Protein AF-A0A9E6JTG9-F1 (afdb_monomer)

Foldseek 3Di:
DDPFLVVLQVVQVVCFVFQAQKFWAFWKDDDVQKIWTWIQTNVRWIKIWIARQPDLPDGIDIDTDDPDDPDDIDTPPPVRRRWGFNGWGAQQADGWIWTATPVQKIWIADSDRNGTWTFIDHPQATCAIPPPGVPRHRDGNDDPVPDDGLVVQVVVQVVPVVSVLVDDPVSRPRDDPVNVVVVNVVD

pLDDT: mean 88.49, std 10.87, range [48.12, 98.62]

Structure (mmCIF, N/CA/C/O backbone):
data_AF-A0A9E6JTG9-F1
#
_entry.id   AF-A0A9E6JTG9-F1
#
loop_
_atom_site.group_PDB
_atom_site.id
_atom_site.type_symbol
_atom_site.label_atom_id
_atom_site.label_alt_id
_atom_site.label_comp_id
_atom_site.label_asym_id
_atom_site.label_entity_id
_atom_site.label_seq_id
_atom_site.pdbx_PDB_ins_code
_atom_site.Cartn_x
_atom_site.Cartn_y
_atom_site.Cartn_z
_atom_site.occupancy
_atom_site.B_iso_or_equiv
_atom_site.auth_seq_id
_atom_site.auth_comp_id
_atom_site.auth_asym_id
_atom_site.auth_atom_id
_atom_site.pdbx_PDB_model_num
ATOM 1 N N . MET A 1 1 ? 14.057 11.125 -5.015 1.00 48.12 1 MET A N 1
ATOM 2 C CA . MET A 1 1 ? 13.478 10.234 -3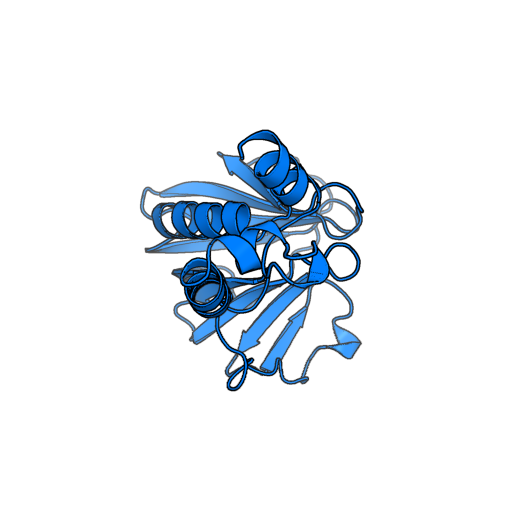.989 1.00 48.12 1 MET A CA 1
ATOM 3 C C . MET A 1 1 ? 12.684 9.155 -4.688 1.00 48.12 1 MET A C 1
ATOM 5 O O . MET A 1 1 ? 11.898 9.490 -5.571 1.00 48.12 1 MET A O 1
ATOM 9 N N . HIS A 1 2 ? 13.007 7.901 -4.387 1.00 56.00 2 HIS A N 1
ATOM 10 C CA . HIS A 1 2 ? 12.766 6.753 -5.255 1.00 56.00 2 HIS A CA 1
ATOM 11 C C . HIS A 1 2 ? 11.272 6.474 -5.441 1.00 56.00 2 HIS A C 1
ATOM 13 O O . HIS A 1 2 ? 10.549 6.201 -4.489 1.00 56.00 2 HIS A O 1
ATOM 19 N N . ARG A 1 3 ? 10.817 6.603 -6.691 1.00 66.75 3 ARG A N 1
ATOM 20 C CA . ARG A 1 3 ? 9.453 6.262 -7.138 1.00 66.75 3 ARG A CA 1
ATOM 21 C C . ARG A 1 3 ? 9.454 5.041 -8.037 1.00 66.75 3 ARG A C 1
ATOM 23 O O . ARG A 1 3 ? 8.414 4.719 -8.617 1.00 66.75 3 ARG A O 1
ATOM 30 N N . ASN A 1 4 ? 10.633 4.463 -8.245 1.00 85.06 4 ASN A N 1
ATOM 31 C CA . ASN A 1 4 ? 10.757 3.247 -9.004 1.00 85.06 4 ASN A CA 1
ATOM 32 C C . ASN A 1 4 ? 10.016 2.135 -8.265 1.00 85.06 4 ASN A C 1
ATOM 34 O O . ASN A 1 4 ? 9.872 2.129 -7.039 1.00 85.06 4 ASN A O 1
ATOM 38 N N . TYR A 1 5 ? 9.524 1.217 -9.073 1.00 90.75 5 TYR A N 1
ATOM 39 C CA . TYR A 1 5 ? 8.769 0.069 -8.629 1.00 90.75 5 TYR A CA 1
ATOM 40 C C . TYR A 1 5 ? 9.539 -0.772 -7.601 1.00 90.75 5 TYR A C 1
ATOM 42 O O . TYR A 1 5 ? 8.951 -1.201 -6.619 1.00 90.75 5 TYR A O 1
ATOM 50 N N . PHE A 1 6 ? 10.851 -0.951 -7.774 1.00 91.31 6 PHE A N 1
ATOM 51 C CA . PHE A 1 6 ? 11.663 -1.845 -6.942 1.00 91.31 6 PHE A CA 1
ATOM 52 C C . PHE A 1 6 ? 11.862 -1.335 -5.517 1.00 91.31 6 PHE A C 1
ATOM 54 O O . PHE A 1 6 ? 11.824 -2.116 -4.574 1.00 91.31 6 PHE A O 1
ATOM 61 N N . THR A 1 7 ? 12.011 -0.025 -5.325 1.00 90.94 7 THR A N 1
ATOM 62 C CA . THR A 1 7 ? 12.056 0.539 -3.973 1.00 90.94 7 THR A CA 1
ATOM 63 C C . THR A 1 7 ? 10.723 0.339 -3.259 1.00 90.94 7 THR A C 1
ATOM 65 O O . THR A 1 7 ? 10.712 -0.013 -2.086 1.00 90.94 7 THR A O 1
ATOM 68 N N . LEU A 1 8 ? 9.598 0.514 -3.960 1.00 91.69 8 LEU A N 1
ATOM 69 C CA . LEU A 1 8 ? 8.274 0.252 -3.389 1.00 91.69 8 LEU A CA 1
ATOM 70 C C . LEU A 1 8 ? 8.025 -1.240 -3.155 1.00 91.69 8 LEU A C 1
ATOM 72 O O . LEU A 1 8 ? 7.372 -1.591 -2.182 1.00 91.69 8 LEU A O 1
ATOM 76 N N . TYR A 1 9 ? 8.575 -2.103 -4.007 1.00 93.88 9 TYR A N 1
ATOM 77 C CA . TYR A 1 9 ? 8.537 -3.550 -3.842 1.00 93.88 9 TYR A CA 1
ATOM 78 C C . TYR A 1 9 ? 9.220 -3.973 -2.536 1.00 93.88 9 TYR A C 1
ATOM 80 O O . TYR A 1 9 ? 8.607 -4.657 -1.724 1.00 93.88 9 TYR A O 1
ATOM 88 N N . HIS A 1 10 ? 10.442 -3.492 -2.282 1.00 93.31 10 HIS A N 1
ATOM 89 C CA . HIS A 1 10 ? 11.128 -3.750 -1.014 1.00 93.31 10 HIS A CA 1
ATOM 90 C C . HIS A 1 10 ? 10.419 -3.096 0.176 1.00 93.31 10 HIS A C 1
ATOM 92 O O . HIS A 1 10 ? 10.268 -3.736 1.209 1.00 93.31 10 HIS A O 1
ATOM 98 N N . ALA A 1 11 ? 9.894 -1.877 0.015 1.00 93.62 11 ALA A N 1
ATOM 99 C CA . ALA A 1 11 ? 9.101 -1.241 1.064 1.00 93.62 11 ALA A CA 1
ATOM 100 C C . ALA A 1 11 ? 7.845 -2.058 1.414 1.00 93.62 11 ALA A C 1
ATOM 102 O O . ALA A 1 11 ? 7.499 -2.161 2.583 1.00 93.62 11 ALA A O 1
ATOM 103 N N . ALA A 1 12 ? 7.166 -2.661 0.434 1.00 95.81 12 ALA A N 1
ATOM 104 C CA . ALA A 1 12 ? 6.020 -3.530 0.690 1.00 95.81 12 ALA A CA 1
ATOM 105 C C . ALA A 1 12 ? 6.420 -4.798 1.459 1.00 95.81 12 ALA A C 1
ATOM 107 O O . ALA A 1 12 ? 5.680 -5.205 2.346 1.00 95.81 12 ALA A O 1
ATOM 108 N N . MET A 1 13 ? 7.591 -5.379 1.168 1.00 96.56 13 MET A N 1
ATOM 109 C CA . MET A 1 13 ? 8.125 -6.515 1.930 1.00 96.56 13 MET A CA 1
ATOM 110 C C . MET A 1 13 ? 8.440 -6.132 3.381 1.00 96.56 13 MET A C 1
ATOM 112 O O . MET A 1 13 ? 7.998 -6.814 4.297 1.00 96.56 13 MET A O 1
ATOM 116 N N . GLU A 1 14 ? 9.131 -5.010 3.602 1.00 96.44 14 GLU A N 1
ATOM 117 C CA . GLU A 1 14 ? 9.415 -4.502 4.955 1.00 96.44 14 GLU A CA 1
ATOM 118 C C . GLU A 1 14 ? 8.122 -4.187 5.728 1.00 96.44 14 GLU A C 1
ATOM 120 O O . GLU A 1 14 ? 8.029 -4.404 6.937 1.00 96.44 14 GLU A O 1
ATOM 125 N N . LEU A 1 15 ? 7.102 -3.672 5.033 1.00 97.25 15 LEU A N 1
ATOM 126 C CA . LEU A 1 15 ? 5.781 -3.450 5.613 1.00 97.25 15 LEU A CA 1
ATOM 127 C C . LEU A 1 15 ? 5.075 -4.763 5.955 1.00 97.25 15 LEU A C 1
ATOM 129 O O . LEU A 1 15 ? 4.437 -4.819 7.000 1.00 97.25 15 LEU A O 1
ATOM 133 N N . ASP A 1 16 ? 5.178 -5.796 5.120 1.00 98.31 16 ASP A N 1
ATOM 134 C CA . ASP A 1 16 ? 4.604 -7.110 5.414 1.00 98.31 16 ASP A CA 1
ATOM 135 C C . ASP A 1 16 ? 5.212 -7.701 6.684 1.00 98.31 16 ASP A C 1
ATOM 137 O O . ASP A 1 16 ? 4.480 -8.047 7.608 1.00 98.31 16 ASP A O 1
ATOM 141 N N . GLU A 1 17 ? 6.544 -7.716 6.772 1.00 97.25 17 GLU A N 1
ATOM 142 C CA . GLU A 1 17 ? 7.276 -8.207 7.945 1.00 97.25 17 GLU A CA 1
ATOM 143 C C . GLU A 1 17 ? 6.869 -7.475 9.230 1.00 97.25 17 GLU A C 1
ATOM 145 O O 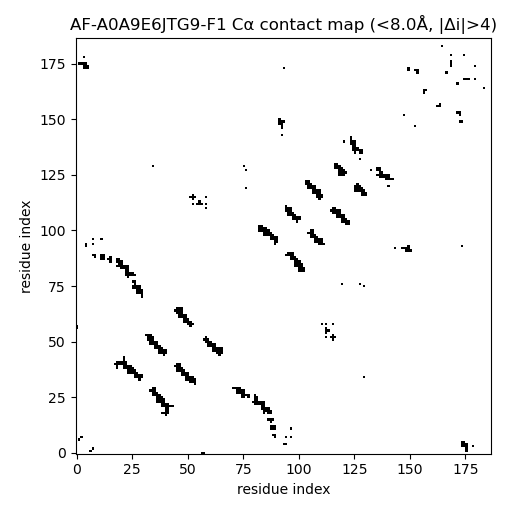. GLU A 1 17 ? 6.779 -8.087 10.293 1.00 97.25 17 GLU A O 1
ATOM 150 N N . LYS A 1 18 ? 6.600 -6.166 9.143 1.00 96.81 18 LYS A N 1
ATOM 151 C CA . LYS A 1 18 ? 6.289 -5.332 10.312 1.00 96.81 18 LYS A CA 1
ATOM 152 C C . LYS A 1 18 ? 4.808 -5.309 10.696 1.00 96.81 18 LYS A C 1
ATOM 154 O O . LYS A 1 18 ? 4.494 -5.065 11.861 1.00 96.81 18 LYS A O 1
ATOM 159 N N . LEU A 1 19 ? 3.901 -5.463 9.731 1.00 97.81 19 LEU A N 1
ATOM 160 C CA . LEU A 1 19 ? 2.463 -5.253 9.932 1.00 97.81 19 LEU A CA 1
ATOM 161 C C . LEU A 1 19 ? 1.653 -6.542 10.017 1.00 97.81 19 LEU A C 1
ATOM 163 O O . LEU A 1 19 ? 0.563 -6.502 10.586 1.00 97.81 19 LEU A O 1
ATOM 167 N N . ARG A 1 20 ? 2.150 -7.651 9.462 1.00 97.75 20 ARG A N 1
ATOM 168 C CA . ARG A 1 20 ? 1.481 -8.954 9.525 1.00 97.75 20 ARG A CA 1
ATOM 169 C C . ARG A 1 20 ? 1.180 -9.339 10.976 1.00 97.75 20 ARG A C 1
ATOM 171 O O . ARG A 1 20 ? 1.987 -9.102 11.874 1.00 97.75 20 ARG A O 1
ATOM 178 N N . ASP A 1 21 ? -0.014 -9.889 11.187 1.00 98.00 21 ASP A N 1
ATOM 179 C CA . ASP A 1 21 ? -0.564 -10.275 12.495 1.00 98.00 21 ASP A CA 1
ATOM 180 C C . ASP A 1 21 ? -0.763 -9.097 13.477 1.00 98.00 21 ASP A C 1
ATOM 182 O O . ASP A 1 21 ? -1.089 -9.291 14.649 1.00 98.00 21 ASP A O 1
ATOM 186 N N . GLY A 1 22 ? -0.576 -7.858 13.011 1.00 98.00 22 GLY A N 1
ATOM 187 C CA . GLY A 1 22 ? -1.013 -6.641 13.686 1.00 98.00 22 GLY A CA 1
ATOM 188 C C . GLY A 1 22 ? -2.441 -6.255 13.297 1.00 98.00 22 GLY A C 1
ATOM 189 O O . GLY A 1 22 ? -3.166 -7.017 12.661 1.00 98.00 22 GLY A O 1
ATOM 190 N N . TYR A 1 23 ? -2.852 -5.036 13.637 1.00 98.25 23 TYR A N 1
ATOM 191 C CA . TYR A 1 23 ? -4.162 -4.503 13.257 1.00 98.25 23 TYR A CA 1
ATOM 192 C C . TYR A 1 23 ? -4.138 -2.996 13.016 1.00 98.25 23 TYR A C 1
ATOM 194 O O . TYR A 1 23 ? -3.238 -2.268 13.454 1.00 98.25 23 TYR A O 1
ATOM 202 N N . ILE A 1 24 ? -5.159 -2.509 12.317 1.00 97.94 24 ILE A N 1
ATOM 203 C CA . ILE A 1 24 ? -5.362 -1.081 12.079 1.00 97.94 24 ILE A CA 1
ATOM 204 C C . ILE A 1 24 ? -5.877 -0.414 13.354 1.00 97.94 24 ILE A C 1
ATOM 206 O O . ILE A 1 24 ? -6.979 -0.684 13.813 1.00 97.94 24 ILE A O 1
ATOM 210 N N . PHE A 1 25 ? -5.120 0.533 13.900 1.00 95.69 25 PHE A N 1
ATOM 211 C CA . PHE A 1 25 ? -5.563 1.334 15.040 1.00 95.69 25 PHE A CA 1
ATOM 212 C C . PHE A 1 25 ? -6.513 2.458 14.610 1.00 95.69 25 PHE A C 1
ATOM 214 O O . PHE A 1 25 ? -7.600 2.609 15.158 1.00 95.69 25 PHE A O 1
ATOM 221 N N . GLU A 1 26 ? -6.098 3.277 13.639 1.00 94.88 26 GLU A N 1
ATOM 222 C CA . GLU A 1 26 ? -6.941 4.337 13.075 1.00 94.88 26 GLU A CA 1
ATOM 223 C C . GLU A 1 26 ? -6.395 4.852 11.740 1.00 94.88 26 GLU A C 1
ATOM 225 O O . GLU A 1 26 ? -5.185 4.846 11.499 1.00 94.88 26 GLU A O 1
ATOM 230 N N . LEU A 1 27 ? -7.284 5.392 10.903 1.00 95.50 27 LEU A N 1
ATOM 231 C CA . LEU A 1 27 ? -6.916 6.165 9.719 1.00 95.50 27 LEU A CA 1
ATOM 232 C C . LEU A 1 27 ? -7.385 7.599 9.880 1.00 95.50 27 LEU A C 1
ATOM 234 O O . LEU A 1 27 ? -8.552 7.877 10.168 1.00 95.50 27 LEU A O 1
ATOM 238 N N . CYS A 1 28 ? -6.464 8.537 9.701 1.00 93.38 28 CYS A N 1
ATOM 239 C CA . CYS A 1 28 ? -6.725 9.909 10.073 1.00 93.38 28 CYS A CA 1
ATOM 240 C C . CYS A 1 28 ? -6.004 10.902 9.156 1.00 93.38 28 CYS A C 1
ATOM 242 O O . CYS A 1 28 ? -4.900 10.652 8.678 1.00 93.38 28 CYS A O 1
ATOM 244 N N . SER A 1 29 ? -6.646 12.035 8.872 1.00 91.00 29 SER A N 1
ATOM 245 C CA . SER A 1 29 ? -6.056 13.104 8.057 1.00 91.00 29 SER A CA 1
ATOM 246 C C . SER A 1 29 ? -5.904 14.380 8.877 1.00 91.00 29 SER A C 1
ATOM 248 O O . SER A 1 29 ? -6.880 14.898 9.429 1.00 91.00 29 SER A O 1
ATOM 250 N N . ARG A 1 30 ? -4.660 14.863 8.979 1.00 83.06 30 ARG A N 1
ATOM 251 C CA . ARG A 1 30 ? -4.288 16.078 9.729 1.00 83.06 30 ARG A CA 1
ATOM 252 C C . ARG A 1 30 ? -4.069 17.274 8.823 1.00 83.06 30 ARG A C 1
ATOM 254 O O . ARG A 1 30 ? -4.456 18.389 9.160 1.00 83.06 30 ARG A O 1
ATOM 261 N N . ASN A 1 31 ? -3.438 17.021 7.682 1.00 85.81 31 ASN A N 1
ATOM 262 C CA . ASN A 1 31 ? -3.169 18.010 6.657 1.00 85.81 31 ASN A CA 1
ATOM 263 C C . ASN A 1 31 ? -3.944 17.640 5.395 1.00 85.81 31 ASN A C 1
ATOM 265 O O . ASN A 1 31 ? -4.158 16.464 5.090 1.00 85.81 31 ASN A O 1
ATOM 269 N N . LYS A 1 32 ? -4.342 18.655 4.622 1.00 86.69 32 LYS A N 1
ATOM 270 C CA . LYS A 1 32 ? -4.942 18.427 3.308 1.00 86.69 32 LYS A CA 1
ATOM 271 C C . LYS A 1 32 ? -3.983 17.576 2.474 1.00 86.69 32 LYS A C 1
ATOM 273 O O . LYS A 1 32 ? -2.808 17.912 2.357 1.00 86.69 32 LYS A O 1
ATOM 278 N N . ASN A 1 33 ? -4.515 16.530 1.850 1.00 90.06 33 ASN A N 1
ATOM 279 C CA . ASN A 1 33 ? -3.767 15.575 1.037 1.00 90.06 33 ASN A CA 1
ATOM 280 C C . ASN A 1 33 ? -2.770 14.685 1.804 1.00 90.06 33 ASN A C 1
ATOM 282 O O . ASN A 1 33 ? -1.914 14.077 1.167 1.00 90.06 33 ASN A O 1
ATOM 286 N N . GLU A 1 34 ? -2.880 14.565 3.121 1.00 91.94 34 GLU A N 1
ATOM 287 C CA . GLU A 1 34 ? -2.071 13.653 3.931 1.00 91.94 34 GLU A CA 1
ATOM 288 C C . GLU A 1 34 ? -2.987 12.689 4.679 1.00 91.94 34 GLU A C 1
ATOM 290 O O . GLU A 1 34 ? -3.912 13.120 5.375 1.00 91.94 34 GLU A O 1
ATOM 295 N N . LEU A 1 35 ? -2.726 11.394 4.531 1.00 93.94 35 LEU A N 1
ATOM 296 C CA . LEU A 1 35 ? -3.395 10.332 5.268 1.00 93.94 35 LEU A CA 1
ATOM 297 C C . LEU A 1 35 ? -2.365 9.631 6.147 1.00 93.94 35 LEU A C 1
ATOM 299 O O . LEU A 1 35 ? -1.334 9.183 5.658 1.00 93.94 35 LEU A O 1
ATOM 303 N N . THR A 1 36 ? -2.649 9.520 7.435 1.00 94.62 36 THR A N 1
ATOM 304 C CA . THR A 1 36 ? -1.895 8.690 8.370 1.00 94.62 36 THR A CA 1
ATOM 305 C C . THR A 1 36 ? -2.702 7.434 8.658 1.00 94.62 36 THR A C 1
ATOM 307 O O . THR A 1 36 ? -3.847 7.519 9.096 1.00 94.62 36 THR A O 1
ATOM 310 N N . ILE A 1 37 ? -2.093 6.279 8.427 1.00 96.12 37 ILE A N 1
ATOM 311 C CA . ILE A 1 37 ? -2.614 4.959 8.770 1.00 96.12 37 ILE A CA 1
ATOM 312 C C . ILE A 1 37 ? -1.800 4.488 9.969 1.00 96.12 37 ILE A C 1
ATOM 314 O O . ILE A 1 37 ? -0.584 4.329 9.870 1.00 96.12 37 ILE A O 1
ATOM 318 N N . SER A 1 38 ? -2.446 4.360 11.120 1.00 96.25 38 SER A N 1
ATOM 319 C CA . SER A 1 38 ? -1.803 3.910 12.351 1.00 96.25 38 SER A CA 1
ATOM 320 C C . SER A 1 38 ? -2.129 2.446 12.581 1.00 96.25 38 SER A C 1
ATOM 322 O O . SER A 1 38 ? -3.285 2.046 12.462 1.00 96.25 38 SER A O 1
ATOM 324 N N . PHE A 1 39 ? -1.118 1.683 12.964 1.00 97.31 39 PHE A N 1
ATOM 325 C CA . PHE A 1 39 ? -1.187 0.259 13.243 1.00 97.31 39 PHE A CA 1
ATOM 326 C C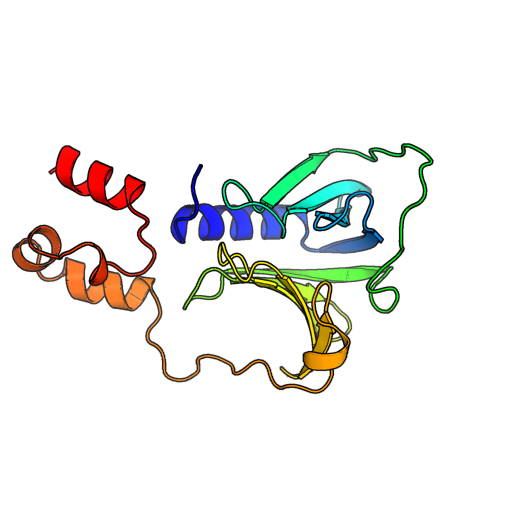 . PHE A 1 39 ? -0.696 -0.017 14.660 1.00 97.31 39 PHE A C 1
ATOM 328 O O . PHE A 1 39 ? 0.124 0.737 15.204 1.00 97.31 39 PHE A O 1
ATOM 335 N N . ILE A 1 40 ? -1.176 -1.121 15.217 1.00 97.50 40 ILE A N 1
ATOM 336 C CA . ILE A 1 40 ? -0.501 -1.840 16.293 1.00 97.50 40 ILE A CA 1
ATOM 337 C C . ILE A 1 40 ? 0.102 -3.088 15.665 1.00 97.50 40 ILE A C 1
ATOM 339 O O . ILE A 1 40 ? -0.616 -3.865 15.042 1.00 97.50 40 ILE A O 1
ATOM 343 N N . THR A 1 41 ? 1.415 -3.249 15.778 1.00 96.81 41 THR A N 1
ATOM 344 C CA . THR A 1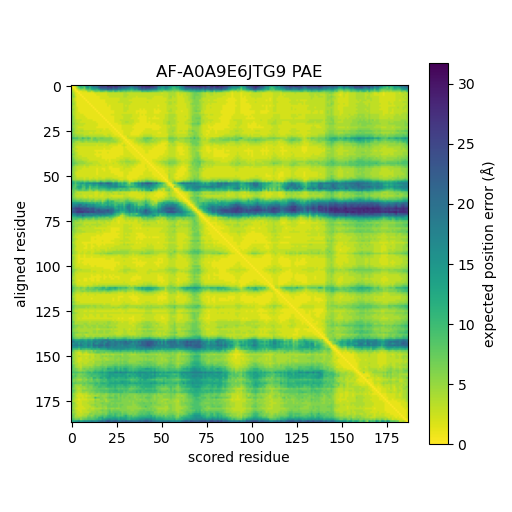 41 ? 2.113 -4.446 15.289 1.00 96.81 41 THR A CA 1
ATOM 345 C C . THR A 1 41 ? 1.793 -5.655 16.171 1.00 96.81 41 THR A C 1
ATOM 347 O O . THR A 1 41 ? 1.269 -5.504 17.279 1.00 96.81 41 THR A O 1
ATOM 350 N N . SER A 1 42 ? 2.159 -6.854 15.724 1.00 95.88 42 SER A N 1
ATOM 351 C CA . SER A 1 42 ? 2.046 -8.084 16.523 1.00 95.88 42 SER A CA 1
ATOM 352 C C . SER A 1 42 ? 2.826 -8.022 17.849 1.00 95.88 42 SER A C 1
ATOM 354 O O . SER A 1 42 ? 2.443 -8.648 18.835 1.00 95.88 42 SER A O 1
ATOM 356 N N . GLU A 1 43 ? 3.871 -7.191 17.920 1.00 94.94 43 GLU A N 1
ATOM 357 C CA . GLU A 1 43 ? 4.645 -6.910 19.138 1.00 94.94 43 GLU A CA 1
ATOM 358 C C . GLU A 1 43 ? 3.979 -5.878 20.072 1.00 94.94 43 GLU A C 1
ATOM 360 O O . GLU A 1 43 ? 4.526 -5.525 21.118 1.00 94.94 43 GLU A O 1
ATOM 365 N N . GLY A 1 44 ? 2.813 -5.341 19.701 1.00 93.50 44 GLY A N 1
ATOM 366 C CA . GLY A 1 44 ? 2.115 -4.301 20.459 1.00 93.50 44 GLY A CA 1
ATOM 367 C C . GLY A 1 44 ? 2.707 -2.898 20.286 1.00 93.50 44 GLY A C 1
ATOM 368 O O . GLY A 1 44 ? 2.361 -1.985 21.041 1.00 93.50 44 GLY A O 1
ATOM 369 N N . THR A 1 45 ? 3.599 -2.694 19.312 1.00 94.50 45 THR A N 1
ATOM 370 C CA . THR A 1 45 ? 4.228 -1.391 19.063 1.00 94.50 45 THR A CA 1
ATOM 371 C C . THR A 1 45 ? 3.394 -0.537 18.115 1.00 94.50 45 THR A C 1
ATOM 373 O O . THR A 1 45 ? 2.736 -1.024 17.197 1.00 94.50 45 THR A O 1
ATOM 376 N N . HIS A 1 46 ? 3.416 0.778 18.335 1.00 95.06 46 HIS A N 1
ATOM 377 C CA . HIS A 1 46 ? 2.752 1.719 17.442 1.00 95.06 46 HIS A CA 1
ATOM 378 C C . HIS A 1 46 ? 3.601 1.992 16.207 1.00 95.06 46 HIS A C 1
ATOM 380 O O . HIS A 1 46 ? 4.756 2.416 16.314 1.00 95.06 46 HIS A O 1
ATOM 386 N N . PHE A 1 47 ? 2.979 1.850 15.044 1.00 95.62 47 PHE A N 1
ATOM 387 C CA . PHE A 1 47 ? 3.591 2.149 13.761 1.00 95.62 47 PHE A CA 1
ATOM 388 C C . PHE A 1 47 ? 2.657 3.003 12.911 1.00 95.62 47 PHE A C 1
ATOM 390 O O . PHE A 1 47 ? 1.440 2.823 12.928 1.00 95.62 47 PHE A O 1
ATOM 397 N N . GLN A 1 48 ? 3.215 3.952 12.170 1.00 95.31 48 GLN A N 1
ATOM 398 C CA . GLN A 1 48 ? 2.453 4.835 11.300 1.00 95.31 48 GLN A CA 1
ATOM 399 C C . GLN A 1 48 ? 2.987 4.764 9.879 1.00 95.31 48 GLN A C 1
ATOM 401 O O . GLN A 1 48 ? 4.186 4.912 9.652 1.00 95.31 48 GLN A O 1
ATOM 406 N N . LEU A 1 49 ? 2.071 4.619 8.929 1.00 95.38 49 LEU A N 1
ATOM 407 C CA . LEU A 1 49 ? 2.311 4.796 7.506 1.00 95.38 49 LEU A CA 1
ATOM 408 C C . LEU A 1 49 ? 1.644 6.096 7.061 1.00 95.38 49 LEU A C 1
ATOM 410 O O . LEU A 1 49 ? 0.436 6.273 7.215 1.00 95.38 49 LEU A O 1
ATOM 414 N N . ILE A 1 50 ? 2.427 7.023 6.525 1.00 93.81 50 ILE A N 1
ATOM 415 C CA . ILE A 1 50 ? 1.954 8.330 6.090 1.00 93.81 50 ILE A CA 1
ATOM 416 C C . ILE A 1 50 ? 1.994 8.395 4.569 1.00 93.81 50 ILE A C 1
ATOM 418 O O . ILE A 1 50 ? 3.055 8.278 3.954 1.00 93.81 50 ILE A O 1
ATOM 422 N N . VAL A 1 51 ? 0.827 8.628 3.973 1.00 93.12 51 VAL A N 1
ATOM 423 C CA . VAL A 1 51 ? 0.631 8.758 2.531 1.00 93.12 51 VAL A CA 1
ATOM 424 C C . VAL A 1 51 ? 0.380 10.221 2.178 1.00 93.12 51 VAL A C 1
ATOM 426 O O . VAL A 1 51 ? -0.625 10.816 2.578 1.00 93.12 51 VAL A O 1
ATOM 429 N N . ILE A 1 52 ? 1.277 10.803 1.384 1.00 91.50 52 ILE A N 1
ATOM 430 C CA . ILE A 1 52 ? 1.138 12.157 0.845 1.00 91.50 52 ILE A CA 1
ATOM 431 C C . ILE A 1 52 ? 0.582 12.064 -0.567 1.00 91.50 52 ILE A C 1
ATOM 433 O O . ILE A 1 52 ? 1.170 11.482 -1.468 1.00 91.50 52 ILE A O 1
ATOM 437 N N . THR A 1 53 ? -0.566 12.683 -0.777 1.00 88.75 53 THR A N 1
ATOM 438 C CA . THR A 1 53 ? -1.297 12.605 -2.041 1.00 88.75 53 THR A CA 1
ATOM 439 C C . THR A 1 53 ? -1.253 13.912 -2.835 1.00 88.75 53 THR A C 1
ATOM 441 O O . THR A 1 53 ? -1.695 13.956 -3.978 1.00 88.75 53 THR A O 1
ATOM 444 N N . GLY A 1 54 ? -0.765 15.003 -2.241 1.00 80.38 54 GLY A N 1
ATOM 445 C CA . GLY A 1 54 ? -0.857 16.356 -2.806 1.00 80.38 54 GLY A CA 1
ATOM 446 C C . GLY A 1 54 ? 0.433 16.886 -3.419 1.00 80.38 54 GLY A C 1
ATOM 447 O O . GLY A 1 54 ? 0.436 18.017 -3.895 1.00 80.38 54 GLY A O 1
ATOM 448 N N . SER A 1 55 ? 1.526 16.120 -3.371 1.00 67.31 55 SER A N 1
ATOM 449 C CA . SER A 1 55 ? 2.850 16.589 -3.779 1.00 67.31 55 SER A CA 1
ATOM 450 C C . SER A 1 55 ? 3.363 15.842 -5.005 1.00 67.31 55 SER A C 1
ATOM 452 O O . SER A 1 55 ? 3.101 14.657 -5.191 1.00 67.31 55 SER A O 1
ATOM 454 N N . GLN A 1 56 ? 4.141 16.535 -5.834 1.00 65.44 56 GLN A N 1
ATOM 455 C CA . GLN A 1 56 ? 4.841 15.911 -6.952 1.00 65.44 56 GLN A CA 1
ATOM 456 C C . GLN A 1 56 ? 6.156 15.253 -6.535 1.00 65.44 56 GLN A C 1
ATOM 458 O O . GLN A 1 56 ? 6.810 14.693 -7.407 1.00 65.44 56 GLN A O 1
ATOM 463 N N . SER A 1 57 ? 6.597 15.360 -5.274 1.00 62.38 57 SER A N 1
ATOM 464 C CA . SER A 1 57 ? 7.959 15.015 -4.842 1.00 62.38 57 SER A CA 1
ATOM 465 C C . SER A 1 57 ? 8.028 13.723 -4.024 1.00 62.38 57 SER A C 1
ATOM 467 O O . SER A 1 57 ? 8.901 12.900 -4.322 1.00 62.38 57 SER A O 1
ATOM 469 N N . PHE A 1 58 ? 7.094 13.503 -3.090 1.00 68.44 58 PHE A N 1
ATOM 470 C CA . PHE A 1 58 ? 7.061 12.336 -2.204 1.00 68.44 58 PHE A CA 1
ATOM 471 C C . PHE A 1 58 ? 5.651 11.919 -1.784 1.00 68.44 58 PHE A C 1
ATOM 473 O O . PHE A 1 58 ? 4.813 12.787 -1.541 1.00 68.44 58 PHE A O 1
ATOM 480 N N . ASN A 1 59 ? 5.434 10.603 -1.656 1.00 82.31 59 ASN A N 1
ATOM 481 C CA . ASN A 1 59 ? 4.109 10.027 -1.436 1.00 82.31 59 ASN A CA 1
ATOM 482 C C . ASN A 1 59 ? 3.987 9.067 -0.242 1.00 82.31 59 ASN A C 1
ATOM 484 O O . ASN A 1 59 ? 2.853 8.772 0.117 1.00 82.31 59 ASN A O 1
ATOM 488 N N . LEU A 1 60 ? 5.077 8.557 0.354 1.00 89.75 60 LEU A N 1
ATOM 489 C CA . LEU A 1 60 ? 4.977 7.479 1.351 1.00 89.75 60 LEU A CA 1
ATOM 490 C C . LEU A 1 60 ? 6.165 7.429 2.320 1.00 89.75 60 LEU A C 1
ATOM 492 O O . LEU A 1 60 ? 7.286 7.224 1.871 1.00 89.75 60 LEU A O 1
ATOM 496 N N . TYR A 1 61 ? 5.925 7.524 3.627 1.00 90.94 61 TYR A N 1
ATOM 497 C CA . TYR A 1 61 ? 6.941 7.282 4.661 1.00 90.94 61 TYR A CA 1
ATOM 498 C C . TYR A 1 61 ? 6.359 6.646 5.913 1.00 90.94 61 TYR A C 1
ATOM 500 O O . TYR A 1 61 ? 5.147 6.630 6.111 1.00 90.94 61 TYR A O 1
ATOM 508 N N . THR A 1 62 ? 7.244 6.160 6.774 1.00 92.44 62 THR A N 1
ATOM 509 C CA . THR A 1 62 ? 6.902 5.505 8.031 1.00 92.44 62 THR A CA 1
ATOM 510 C C . THR A 1 62 ? 7.347 6.351 9.226 1.00 92.44 62 THR A C 1
ATOM 512 O O . THR A 1 62 ? 8.245 7.189 9.122 1.00 92.44 62 THR A O 1
ATOM 515 N N . SER A 1 63 ? 6.688 6.169 10.366 1.00 91.19 63 SER A N 1
ATOM 516 C CA . SER A 1 63 ? 7.081 6.750 11.652 1.00 91.19 63 SER A CA 1
ATOM 517 C C . SER A 1 63 ? 6.773 5.758 12.764 1.00 91.19 63 SER A C 1
ATOM 519 O O . SER A 1 63 ? 5.721 5.123 12.759 1.00 91.19 63 SER A O 1
ATOM 521 N N . GLU A 1 64 ? 7.661 5.660 13.746 1.00 88.12 64 GLU A N 1
ATOM 522 C CA . GLU A 1 64 ? 7.431 4.852 14.943 1.00 88.12 64 GLU A CA 1
ATOM 523 C C . GLU A 1 64 ? 6.761 5.671 16.046 1.00 88.12 64 GLU A C 1
ATOM 525 O O . GLU A 1 64 ? 6.926 6.894 16.134 1.00 88.12 64 GLU A O 1
ATOM 530 N N . GLY A 1 65 ? 5.996 4.982 16.891 1.00 82.44 65 GLY A N 1
ATOM 531 C CA . GLY A 1 65 ? 5.287 5.578 18.012 1.00 82.44 65 GLY A CA 1
ATOM 532 C C . GLY A 1 65 ? 3.999 6.309 17.624 1.00 82.44 65 GLY A C 1
ATOM 533 O O . GLY A 1 65 ? 3.579 6.379 16.470 1.00 82.44 65 GLY A O 1
ATOM 534 N N . LEU A 1 66 ? 3.348 6.876 18.639 1.00 70.75 66 LEU A N 1
ATOM 535 C CA . LEU A 1 66 ? 2.169 7.717 18.468 1.00 70.75 66 LEU A CA 1
ATOM 536 C C . LEU A 1 66 ? 2.569 9.186 18.454 1.00 70.75 66 LEU A C 1
ATOM 538 O O . LEU A 1 66 ? 2.788 9.796 19.502 1.00 70.75 66 LEU A O 1
ATOM 542 N N . ASN A 1 67 ? 2.529 9.817 17.285 1.00 63.75 67 ASN A N 1
ATOM 543 C CA . ASN A 1 67 ? 2.597 11.272 17.205 1.00 63.75 67 ASN A CA 1
ATOM 544 C C . ASN A 1 67 ? 1.252 11.901 17.618 1.00 63.75 67 ASN A C 1
ATOM 546 O O . ASN A 1 67 ? 0.562 12.499 16.796 1.00 63.75 67 ASN A O 1
ATOM 550 N N . ARG A 1 68 ? 0.814 11.768 18.877 1.00 56.28 68 ARG A N 1
ATOM 551 C CA . ARG A 1 68 ? -0.436 12.379 19.378 1.00 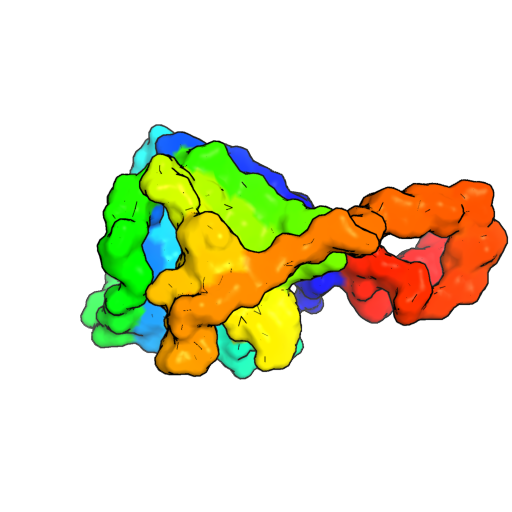56.28 68 ARG A CA 1
ATOM 552 C C . ARG A 1 68 ? -0.248 13.878 19.637 1.00 56.28 68 ARG A C 1
ATOM 554 O O . ARG A 1 68 ? -0.027 14.309 20.763 1.00 56.28 68 ARG A O 1
ATOM 561 N N . LYS A 1 69 ? -0.396 14.705 18.597 1.00 52.62 69 LYS A N 1
ATOM 562 C CA . LYS A 1 69 ? -0.703 16.136 18.762 1.00 52.62 69 LYS A CA 1
ATOM 563 C C . LYS A 1 69 ? -2.197 16.341 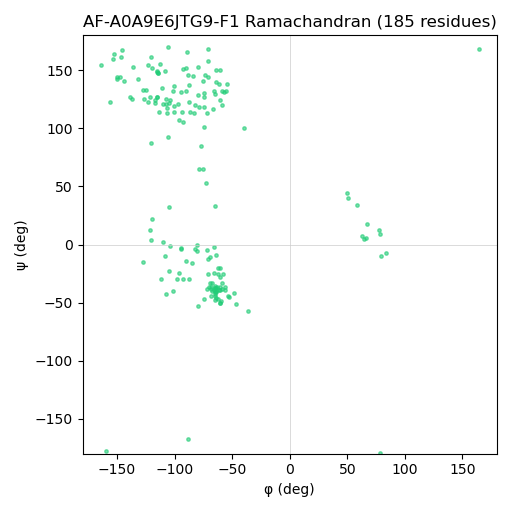18.515 1.00 52.62 69 LYS A C 1
ATOM 565 O O . LYS A 1 69 ? -2.704 16.031 17.446 1.00 52.62 69 LYS A O 1
ATOM 570 N N . LYS A 1 70 ? -2.877 16.842 19.547 1.00 52.41 70 LYS A N 1
ATOM 571 C CA . LYS A 1 70 ? -4.331 16.938 19.793 1.00 52.41 70 LYS A CA 1
ATOM 572 C C . LYS A 1 70 ? -5.120 17.845 18.816 1.00 52.41 70 LYS A C 1
ATOM 574 O O . LYS A 1 70 ? -6.042 18.535 19.238 1.00 52.41 70 LYS A O 1
ATOM 579 N N . ARG A 1 71 ? -4.723 17.942 17.543 1.00 55.28 71 ARG A N 1
ATOM 580 C CA . ARG A 1 71 ? -5.319 18.862 16.556 1.00 55.28 71 ARG A CA 1
ATOM 581 C C . ARG A 1 71 ? -6.444 18.183 15.772 1.00 55.28 71 ARG A C 1
ATOM 583 O O . ARG A 1 71 ? -6.407 16.972 15.586 1.00 55.28 71 ARG A O 1
ATOM 590 N N . ASN A 1 72 ? -7.413 18.980 15.316 1.00 59.31 72 ASN A N 1
ATOM 591 C CA . ASN A 1 72 ? -8.561 18.586 14.489 1.00 59.31 72 ASN A CA 1
ATOM 592 C C . ASN A 1 72 ? -8.173 17.558 13.417 1.00 59.31 72 ASN A C 1
ATOM 594 O O . ASN A 1 72 ? -7.598 17.920 12.395 1.00 59.31 72 ASN A O 1
ATOM 598 N N . THR A 1 73 ? -8.466 16.286 13.672 1.00 73.38 73 THR A N 1
ATOM 599 C CA . THR A 1 73 ? -8.116 15.185 12.776 1.00 73.38 73 THR A CA 1
ATOM 600 C C . THR A 1 73 ? -9.406 14.533 12.296 1.00 73.38 73 THR A C 1
ATOM 602 O O . THR A 1 73 ? -10.234 14.122 13.110 1.00 73.38 73 THR A O 1
ATOM 605 N N . ALA A 1 74 ? -9.594 14.447 10.980 1.00 81.50 74 ALA A N 1
ATOM 606 C CA . ALA A 1 74 ? -10.727 13.730 10.410 1.00 81.50 74 ALA A CA 1
ATOM 607 C C . ALA A 1 74 ? -10.436 12.224 10.448 1.00 81.50 74 ALA A C 1
ATOM 609 O O . ALA A 1 74 ? -9.469 11.776 9.833 1.00 81.50 74 ALA A O 1
ATOM 610 N N . LYS A 1 75 ? -11.260 11.457 11.172 1.00 86.12 75 LYS A N 1
ATOM 611 C CA . LYS A 1 75 ? -11.237 9.987 11.136 1.00 86.12 75 LYS A CA 1
ATOM 612 C C . LYS A 1 75 ? -11.858 9.488 9.834 1.00 86.12 75 LYS A C 1
ATOM 614 O O . LYS A 1 75 ? -12.997 9.850 9.532 1.00 86.12 75 LYS A O 1
ATOM 619 N N . LEU A 1 76 ? -11.128 8.651 9.111 1.00 92.00 76 LEU A N 1
ATOM 620 C CA . LEU A 1 76 ? -11.483 8.088 7.808 1.00 92.00 76 LEU A CA 1
ATOM 621 C C . LEU A 1 76 ? -11.509 6.559 7.909 1.00 92.00 76 LEU A C 1
ATOM 623 O O . LEU A 1 76 ? -10.946 6.013 8.848 1.00 92.00 76 LEU A O 1
ATOM 627 N N . PHE A 1 77 ? -12.164 5.878 6.963 1.00 94.25 77 PHE A N 1
ATOM 628 C CA . PHE A 1 77 ? -12.179 4.407 6.887 1.00 94.25 77 PHE A CA 1
ATOM 629 C C . PHE A 1 77 ? -12.549 3.712 8.214 1.00 94.25 77 PHE A C 1
ATOM 631 O O . PHE A 1 77 ? -11.967 2.702 8.588 1.00 94.25 77 PHE A O 1
ATOM 638 N N . ARG A 1 78 ? -13.527 4.249 8.955 1.00 93.00 78 ARG A N 1
ATOM 639 C CA . ARG A 1 78 ? -13.863 3.743 10.301 1.00 93.00 78 ARG A CA 1
ATOM 640 C C . ARG A 1 78 ? -14.316 2.281 10.328 1.00 93.00 78 ARG A C 1
ATOM 642 O O . ARG A 1 78 ? -14.281 1.661 11.377 1.00 93.00 78 ARG A O 1
ATOM 649 N N . SER A 1 79 ? -14.762 1.747 9.193 1.00 94.38 79 SER A N 1
ATOM 650 C CA . SER A 1 79 ? -15.225 0.363 9.061 1.00 94.38 79 SER A CA 1
ATOM 651 C C . SER A 1 79 ? -14.118 -0.686 9.179 1.00 94.38 79 SER A C 1
ATOM 653 O O . SER A 1 79 ? -14.447 -1.863 9.221 1.00 94.38 79 SER A O 1
ATOM 655 N N . ILE A 1 80 ? -12.847 -0.274 9.168 1.00 96.94 80 ILE A N 1
ATOM 656 C CA . ILE A 1 80 ? -11.677 -1.159 9.278 1.00 96.94 80 ILE A CA 1
ATOM 657 C C . ILE A 1 80 ? -10.788 -0.799 10.478 1.00 96.94 80 ILE A C 1
ATOM 659 O O . ILE A 1 80 ? -9.650 -1.249 10.551 1.00 96.94 80 ILE A O 1
ATOM 663 N N . GLU A 1 81 ? -11.262 0.052 11.398 1.00 96.06 81 GLU A N 1
ATOM 664 C CA . GLU A 1 81 ? -10.596 0.183 12.702 1.00 96.06 81 GLU A CA 1
ATOM 665 C C . GLU A 1 81 ? -10.666 -1.183 13.411 1.00 96.06 81 GLU A C 1
ATOM 667 O O . GLU A 1 81 ? -11.691 -1.858 13.346 1.00 96.06 81 GLU A O 1
ATOM 672 N N . GLU A 1 82 ? -9.569 -1.585 14.051 1.00 96.62 82 GLU A N 1
ATOM 673 C CA . GLU A 1 82 ? -9.365 -2.881 14.722 1.00 96.62 82 GLU A CA 1
ATOM 674 C C . GLU A 1 82 ? -9.331 -4.112 13.799 1.00 96.62 82 GLU A C 1
ATOM 676 O O . GLU A 1 82 ? -9.200 -5.232 14.282 1.00 96.62 82 GLU A O 1
ATOM 681 N N . ASP A 1 83 ? -9.373 -3.925 12.477 1.00 98.25 83 ASP A N 1
ATOM 682 C CA . ASP A 1 83 ? -9.265 -5.026 11.516 1.00 98.25 83 ASP A CA 1
ATOM 683 C C . ASP A 1 83 ? -7.815 -5.533 11.429 1.00 98.25 83 ASP A C 1
ATOM 685 O O . ASP A 1 83 ? -6.869 -4.738 11.300 1.00 98.25 83 ASP A O 1
ATOM 689 N N . GLY A 1 84 ? -7.645 -6.852 11.529 1.00 98.50 84 GLY A N 1
ATOM 690 C CA . GLY A 1 84 ? -6.344 -7.514 11.531 1.00 98.50 84 GLY A CA 1
ATOM 691 C C . GLY A 1 84 ? -5.682 -7.468 10.158 1.00 98.50 84 GLY A C 1
ATOM 692 O O . GLY A 1 84 ? -6.355 -7.553 9.133 1.00 98.50 84 GLY A O 1
ATOM 693 N N . VAL A 1 85 ? -4.358 -7.330 10.119 1.00 98.62 85 VAL A N 1
ATOM 694 C CA . VAL A 1 85 ? -3.573 -7.321 8.879 1.00 98.62 85 VAL A CA 1
ATOM 695 C C . VAL A 1 85 ? -3.076 -8.732 8.584 1.00 98.62 85 VAL A C 1
ATOM 697 O O . VAL A 1 85 ? -2.214 -9.263 9.280 1.00 98.62 85 VAL A O 1
ATOM 700 N N . THR A 1 86 ? -3.564 -9.322 7.494 1.00 98.56 86 THR A N 1
ATOM 701 C CA . THR A 1 86 ? -3.169 -10.676 7.068 1.00 98.56 86 THR A CA 1
ATOM 702 C C . THR A 1 86 ? -1.958 -10.675 6.136 1.00 98.56 86 THR A C 1
ATOM 704 O O . THR A 1 86 ? -1.374 -11.726 5.866 1.00 98.56 86 THR A O 1
ATOM 707 N N . GLY A 1 87 ? -1.595 -9.513 5.594 1.00 98.31 87 GLY A N 1
ATOM 708 C CA . GLY A 1 87 ? -0.386 -9.340 4.798 1.00 98.31 87 GLY A CA 1
ATOM 709 C C . GLY A 1 87 ? -0.366 -8.054 3.982 1.00 98.31 87 GLY A C 1
ATOM 710 O O . GLY A 1 87 ? -1.381 -7.375 3.813 1.00 98.31 87 GLY A O 1
ATOM 711 N N . VAL A 1 88 ? 0.808 -7.744 3.451 1.00 98.44 88 VAL A N 1
ATOM 712 C CA . VAL A 1 88 ? 1.089 -6.607 2.582 1.00 98.44 88 VAL A CA 1
ATOM 713 C C . VAL A 1 88 ? 1.786 -7.110 1.321 1.00 98.44 88 VAL A C 1
ATOM 715 O O . VAL A 1 88 ? 2.732 -7.888 1.388 1.00 98.44 88 VAL A O 1
ATOM 718 N N . GLU A 1 89 ? 1.338 -6.661 0.151 1.00 96.38 89 GLU A N 1
ATOM 719 C CA . GLU A 1 89 ? 1.968 -7.018 -1.122 1.00 96.38 89 GLU A CA 1
ATOM 720 C C . GLU A 1 89 ? 2.119 -5.815 -2.054 1.00 96.38 89 GLU A C 1
ATOM 722 O O . GLU A 1 89 ? 1.333 -4.863 -2.032 1.00 96.38 89 GLU A O 1
ATOM 727 N N . MET A 1 90 ? 3.127 -5.882 -2.920 1.00 94.69 90 MET A N 1
ATOM 728 C CA . MET A 1 90 ? 3.255 -4.997 -4.071 1.00 94.69 90 MET A CA 1
ATOM 729 C C . MET A 1 90 ? 2.545 -5.626 -5.270 1.00 94.69 90 MET A C 1
ATOM 731 O O . MET A 1 90 ? 2.782 -6.788 -5.599 1.00 94.69 90 MET A O 1
ATOM 735 N N . SER A 1 91 ? 1.715 -4.853 -5.967 1.00 92.75 91 SER A N 1
ATOM 736 C CA . SER A 1 91 ? 1.129 -5.277 -7.239 1.00 92.75 91 SER A CA 1
ATOM 737 C C . SER A 1 91 ? 2.240 -5.629 -8.230 1.00 92.75 91 SER A C 1
ATOM 739 O O . SER A 1 91 ? 3.128 -4.811 -8.435 1.00 92.75 91 SER A O 1
ATOM 741 N N . PRO A 1 92 ? 2.202 -6.781 -8.918 1.00 91.56 92 PRO A N 1
ATOM 742 C CA . PRO A 1 92 ? 3.259 -7.166 -9.853 1.00 91.56 92 PRO A CA 1
ATOM 743 C C . PRO A 1 92 ? 3.254 -6.346 -11.155 1.00 91.56 92 PRO A C 1
ATOM 745 O O . PRO A 1 92 ? 4.117 -6.549 -12.014 1.00 91.56 92 PRO A O 1
ATOM 748 N N . PHE A 1 93 ? 2.267 -5.465 -11.336 1.00 89.62 93 PHE A N 1
ATOM 749 C CA . PHE A 1 93 ? 1.992 -4.772 -12.595 1.00 89.62 93 PHE A CA 1
ATOM 750 C C . PHE A 1 93 ? 2.267 -3.272 -12.537 1.00 89.62 93 PHE A C 1
ATOM 752 O O . PHE A 1 93 ? 2.597 -2.676 -13.559 1.00 89.62 93 PHE A O 1
ATOM 759 N N . ASP A 1 94 ? 2.127 -2.652 -11.365 1.00 88.25 94 ASP A N 1
ATOM 760 C CA . ASP A 1 94 ? 2.308 -1.211 -11.210 1.00 88.25 94 ASP A CA 1
ATOM 761 C C . ASP A 1 94 ? 2.584 -0.836 -9.745 1.00 88.25 94 ASP A C 1
ATOM 763 O O . ASP A 1 94 ? 2.686 -1.685 -8.864 1.00 88.25 94 ASP A O 1
ATOM 767 N N . ARG A 1 95 ? 2.725 0.463 -9.480 1.00 90.06 95 ARG A N 1
ATOM 768 C CA . ARG A 1 95 ? 3.069 1.049 -8.180 1.00 90.06 95 ARG A CA 1
ATOM 769 C C . ARG A 1 95 ? 1.885 1.127 -7.229 1.00 90.06 95 ARG A C 1
ATOM 771 O O . ARG A 1 95 ? 1.445 2.216 -6.852 1.00 90.06 95 ARG A O 1
ATOM 778 N N . GLU A 1 96 ? 1.400 -0.042 -6.847 1.00 93.31 96 GLU A N 1
ATOM 779 C CA . GLU A 1 96 ? 0.298 -0.198 -5.912 1.00 93.31 96 GLU A CA 1
ATOM 780 C C . GLU A 1 96 ? 0.696 -1.135 -4.775 1.00 93.31 96 GLU A C 1
ATOM 782 O O . GLU A 1 96 ? 1.102 -2.267 -5.027 1.00 93.31 96 GLU A O 1
ATOM 787 N N . ILE A 1 97 ? 0.555 -0.670 -3.535 1.00 95.88 97 ILE A N 1
ATOM 788 C CA . ILE A 1 97 ? 0.732 -1.504 -2.340 1.00 95.88 97 ILE A CA 1
ATOM 789 C C . ILE A 1 97 ? -0.653 -1.876 -1.824 1.00 95.88 97 ILE A C 1
ATOM 791 O O . ILE A 1 97 ? -1.515 -1.007 -1.684 1.00 95.88 97 ILE A O 1
ATOM 795 N N . LYS A 1 98 ? -0.868 -3.154 -1.537 1.00 97.38 98 LYS A N 1
ATOM 796 C CA . LYS A 1 98 ? -2.104 -3.670 -0.953 1.00 97.38 98 LYS A CA 1
ATOM 797 C C . LYS A 1 98 ? -1.839 -4.139 0.462 1.00 97.38 98 LYS A C 1
ATOM 799 O O . LYS A 1 98 ? -0.871 -4.850 0.692 1.00 97.38 98 LYS A O 1
ATOM 804 N N . ILE A 1 99 ? -2.721 -3.768 1.378 1.00 98.38 99 ILE A N 1
ATOM 805 C CA . ILE A 1 99 ? -2.757 -4.284 2.745 1.00 98.38 99 ILE A CA 1
ATOM 806 C C . ILE A 1 99 ? -4.050 -5.082 2.870 1.00 98.38 99 ILE A C 1
ATOM 808 O O . ILE A 1 99 ? -5.141 -4.516 2.751 1.00 98.38 99 ILE A O 1
ATOM 812 N N . HIS A 1 100 ? -3.918 -6.390 3.046 1.00 98.31 100 HIS A N 1
ATOM 813 C CA . HIS A 1 100 ? -5.026 -7.326 3.176 1.00 98.31 100 HIS A CA 1
ATOM 814 C C . HIS A 1 100 ? -5.467 -7.424 4.628 1.00 98.31 100 HIS A C 1
ATOM 816 O O . HIS A 1 100 ? -4.628 -7.466 5.531 1.00 98.31 100 HIS A O 1
ATOM 822 N N . LEU A 1 101 ? -6.783 -7.443 4.827 1.00 98.50 101 LEU A N 1
ATOM 823 C CA . LEU A 1 101 ? -7.394 -7.410 6.145 1.00 98.50 101 LEU A CA 1
ATOM 824 C C . LEU A 1 101 ? -8.238 -8.659 6.407 1.00 98.50 101 LEU A C 1
ATOM 826 O O . LEU A 1 101 ? -8.793 -9.247 5.474 1.00 98.50 101 LEU A O 1
ATOM 830 N N . GLU A 1 102 ? -8.367 -9.039 7.677 1.00 98.25 102 GLU A N 1
ATOM 831 C CA . GLU A 1 102 ? -9.107 -10.230 8.116 1.00 98.25 102 GLU A CA 1
ATOM 832 C C . GLU A 1 102 ? -10.580 -10.200 7.694 1.00 98.25 102 GLU A C 1
ATOM 834 O O . GLU A 1 102 ? -11.148 -11.234 7.340 1.00 98.25 102 GLU A O 1
ATOM 839 N N . SER A 1 103 ? -11.194 -9.014 7.633 1.00 96.94 103 SER A N 1
ATOM 840 C CA . SER A 1 103 ? -12.568 -8.842 7.139 1.00 96.94 103 SER A CA 1
ATOM 841 C C . SER A 1 103 ? -12.774 -9.167 5.649 1.00 96.94 103 SER A C 1
ATOM 843 O O . SER A 1 103 ? -13.895 -9.037 5.141 1.00 96.94 103 SER A O 1
ATOM 845 N N . GLY A 1 104 ? -11.711 -9.522 4.920 1.00 96.44 104 GLY A N 1
ATOM 846 C CA . GLY A 1 104 ? -11.717 -9.715 3.469 1.00 96.44 104 GLY A CA 1
ATOM 847 C C . GLY A 1 104 ? -11.667 -8.404 2.678 1.00 96.44 104 GLY A C 1
ATOM 848 O O . GLY A 1 104 ? -11.857 -8.402 1.461 1.00 96.44 104 GLY A O 1
ATOM 849 N N . THR A 1 105 ? -11.433 -7.271 3.346 1.00 97.56 105 THR A N 1
ATOM 850 C CA . THR A 1 105 ? -11.206 -5.985 2.677 1.00 97.56 105 THR A CA 1
ATOM 851 C C . THR A 1 105 ? -9.725 -5.764 2.367 1.00 97.56 105 THR A C 1
ATOM 853 O O . THR A 1 105 ? -8.841 -6.493 2.816 1.00 97.56 105 THR A O 1
ATOM 856 N N . THR A 1 106 ? -9.428 -4.788 1.511 1.00 97.94 106 THR A N 1
ATOM 857 C CA . THR A 1 106 ? -8.048 -4.442 1.147 1.00 97.94 106 THR A CA 1
ATOM 858 C C . THR A 1 106 ? -7.880 -2.933 1.070 1.00 97.94 106 THR A C 1
ATOM 860 O O . THR A 1 106 ? -8.612 -2.263 0.341 1.00 97.94 106 THR A O 1
ATOM 863 N N . LEU A 1 107 ? -6.886 -2.398 1.778 1.00 97.75 107 LEU A N 1
ATOM 864 C CA . LEU A 1 107 ? -6.417 -1.029 1.577 1.00 97.75 107 LEU A CA 1
ATOM 865 C C . LEU A 1 107 ? -5.430 -1.004 0.407 1.00 97.75 107 LEU A C 1
ATOM 867 O O . LEU A 1 107 ? -4.336 -1.556 0.496 1.00 97.75 107 LEU A O 1
ATOM 871 N N . LEU A 1 108 ? -5.815 -0.349 -0.685 1.00 96.56 108 LEU A N 1
ATOM 872 C CA . LEU A 1 108 ? -4.997 -0.167 -1.880 1.00 96.56 108 LEU A CA 1
ATOM 873 C C . LEU A 1 108 ? -4.383 1.237 -1.883 1.00 96.56 108 LEU A C 1
ATOM 875 O O . LEU A 1 108 ? -5.084 2.239 -2.032 1.00 96.56 108 LEU A O 1
ATOM 879 N N . LEU A 1 109 ? -3.062 1.312 -1.765 1.00 95.50 109 LEU A N 1
ATOM 880 C CA . LEU A 1 109 ? -2.283 2.537 -1.888 1.00 95.50 109 LEU A CA 1
ATOM 881 C C . LEU A 1 109 ? -1.819 2.674 -3.338 1.00 95.50 109 LEU A C 1
ATOM 883 O O . LEU A 1 109 ? -0.880 2.006 -3.764 1.00 95.50 109 LEU A O 1
ATOM 887 N N . GLN A 1 110 ? -2.447 3.574 -4.089 1.00 93.19 110 GLN A N 1
ATOM 888 C CA . GLN A 1 110 ? -2.037 3.912 -5.449 1.00 93.19 110 GLN A CA 1
ATOM 889 C C . GLN A 1 110 ? -0.969 5.000 -5.386 1.00 93.19 110 GLN A C 1
ATOM 891 O O . GLN A 1 110 ? -1.259 6.120 -4.972 1.00 93.19 110 GLN A O 1
ATOM 896 N N . LEU A 1 111 ? 0.268 4.704 -5.793 1.00 90.56 111 LEU A N 1
ATOM 897 C CA . LEU A 1 111 ? 1.427 5.590 -5.592 1.00 90.56 111 LEU A CA 1
ATOM 898 C C . LEU A 1 111 ? 1.865 6.308 -6.881 1.00 90.56 111 LEU A C 1
ATOM 900 O O . LEU A 1 111 ? 3.040 6.626 -7.090 1.00 90.56 111 LEU A O 1
ATOM 904 N N . PHE A 1 112 ? 0.902 6.613 -7.752 1.00 85.25 112 PHE A N 1
ATOM 905 C CA . PHE A 1 112 ? 1.116 7.334 -9.009 1.00 85.25 112 PHE A CA 1
ATOM 906 C C . PHE A 1 112 ? 1.167 8.844 -8.778 1.00 85.25 112 PHE A C 1
ATOM 908 O O . PHE A 1 112 ? 0.166 9.418 -8.390 1.00 85.25 112 PHE A O 1
ATOM 915 N N . THR A 1 113 ? 2.265 9.531 -9.112 1.00 76.12 113 THR A N 1
ATOM 916 C CA . THR A 1 113 ? 2.496 10.960 -8.786 1.00 76.12 113 THR A CA 1
ATOM 917 C C . THR A 1 113 ? 1.260 11.877 -8.830 1.00 76.12 113 THR A C 1
ATOM 919 O O . THR A 1 113 ? 0.943 12.503 -7.827 1.00 76.12 113 THR A O 1
ATOM 922 N N . ALA A 1 114 ? 0.546 11.965 -9.957 1.00 78.38 114 ALA A N 1
ATOM 923 C CA . ALA A 1 114 ? -0.624 12.847 -10.080 1.00 78.38 114 ALA A CA 1
ATOM 924 C C . ALA A 1 114 ? -1.938 12.228 -9.563 1.00 78.38 114 ALA A C 1
ATOM 926 O O . ALA A 1 114 ? -2.918 12.937 -9.354 1.00 78.38 114 ALA A O 1
ATOM 927 N N . ARG A 1 115 ? -1.968 10.906 -9.380 1.00 85.50 115 ARG A N 1
ATOM 928 C CA . ARG A 1 115 ? -3.157 10.122 -9.024 1.00 85.50 115 ARG A CA 1
ATOM 929 C C . ARG A 1 115 ? -2.986 9.389 -7.693 1.00 85.50 115 ARG A C 1
ATOM 931 O O . ARG A 1 115 ? -3.676 8.404 -7.465 1.00 85.50 115 ARG A O 1
ATOM 938 N N . THR A 1 116 ? -2.073 9.848 -6.829 1.00 91.31 116 THR A N 1
ATOM 939 C CA . THR A 1 116 ? -1.826 9.183 -5.553 1.00 91.31 116 THR A CA 1
ATOM 940 C C . THR A 1 116 ? -3.109 9.203 -4.737 1.00 91.31 116 THR A C 1
ATOM 942 O O . THR A 1 116 ? -3.678 10.281 -4.504 1.00 91.31 116 THR A O 1
ATOM 945 N N . ASN A 1 117 ? -3.556 8.026 -4.317 1.00 93.69 117 ASN A N 1
ATOM 946 C CA . ASN A 1 117 ? -4.786 7.852 -3.562 1.00 93.69 117 ASN A CA 1
ATOM 947 C C . ASN A 1 117 ? -4.702 6.608 -2.672 1.00 93.69 117 ASN A C 1
ATOM 949 O O . ASN A 1 117 ? -3.846 5.749 -2.867 1.00 93.69 117 ASN A O 1
ATOM 953 N N . VAL A 1 118 ? -5.610 6.526 -1.705 1.00 96.12 118 VAL A N 1
ATOM 954 C CA . VAL A 1 118 ? -5.816 5.336 -0.881 1.00 96.12 118 VAL A CA 1
ATOM 955 C C . VAL A 1 118 ? -7.271 4.931 -1.021 1.00 96.12 118 VAL A C 1
ATOM 957 O O . VAL A 1 118 ? -8.163 5.749 -0.782 1.00 96.12 118 VAL A O 1
ATOM 960 N N . LEU A 1 119 ? -7.494 3.698 -1.458 1.00 96.88 119 LEU A N 1
ATOM 961 C CA . LEU A 1 119 ? -8.811 3.117 -1.684 1.00 96.88 119 LEU A CA 1
ATOM 962 C C . LEU A 1 119 ? -9.030 1.978 -0.694 1.00 96.88 119 LEU A C 1
ATOM 964 O O . LEU A 1 119 ? -8.089 1.270 -0.345 1.00 96.88 119 LEU A O 1
ATOM 968 N N . LEU A 1 120 ? -10.274 1.783 -0.283 1.00 97.88 120 LEU A N 1
ATOM 969 C CA . LEU A 1 120 ? -10.704 0.599 0.442 1.00 97.88 120 LEU A CA 1
ATOM 970 C C . LEU A 1 120 ? -11.547 -0.257 -0.494 1.00 97.88 120 LEU A C 1
ATOM 972 O O . LEU A 1 120 ? -12.525 0.228 -1.068 1.00 97.88 120 LEU A O 1
ATOM 976 N N . LEU A 1 121 ? -11.155 -1.516 -0.647 1.00 97.31 121 LEU A N 1
ATOM 977 C CA . LEU A 1 121 ? -11.759 -2.458 -1.576 1.00 97.31 121 LEU A CA 1
ATOM 978 C C . LEU A 1 121 ? -12.428 -3.618 -0.840 1.00 97.31 121 LEU A C 1
ATOM 980 O O . LEU A 1 121 ? -11.933 -4.074 0.191 1.00 97.31 121 LEU A O 1
ATOM 984 N N . ARG A 1 122 ? -13.502 -4.142 -1.429 1.00 96.12 122 ARG A N 1
ATOM 985 C CA . ARG A 1 122 ? -14.078 -5.460 -1.134 1.00 96.12 122 ARG A CA 1
ATOM 986 C C . ARG A 1 122 ? -14.428 -6.123 -2.457 1.00 96.12 122 ARG A C 1
ATOM 988 O O . ARG A 1 122 ? -15.109 -5.498 -3.261 1.00 96.12 122 ARG A O 1
ATOM 995 N N . ASP A 1 123 ? -13.929 -7.331 -2.703 1.00 92.06 123 ASP A N 1
ATOM 996 C CA . ASP A 1 123 ? -14.182 -8.068 -3.953 1.00 92.06 123 ASP A CA 1
ATOM 997 C C . ASP A 1 123 ? -13.920 -7.220 -5.216 1.00 92.06 123 ASP A C 1
ATOM 999 O O . ASP A 1 123 ? -14.729 -7.160 -6.139 1.00 92.06 123 ASP A O 1
ATOM 1003 N N . SER A 1 124 ? -12.800 -6.485 -5.227 1.00 90.62 124 SER A N 1
ATOM 1004 C CA . SER A 1 124 ? -12.420 -5.530 -6.286 1.00 90.62 124 SER A CA 1
ATOM 1005 C C . SER A 1 124 ? -13.341 -4.311 -6.459 1.00 90.62 124 SER A C 1
ATOM 1007 O O . SER A 1 124 ? -13.103 -3.499 -7.351 1.00 90.62 124 SER A O 1
ATOM 1009 N N . ILE A 1 125 ? -14.349 -4.117 -5.612 1.00 95.88 125 ILE A N 1
ATOM 1010 C CA . ILE A 1 125 ? -15.216 -2.934 -5.611 1.00 95.88 125 ILE A CA 1
ATOM 1011 C C . ILE A 1 125 ? -14.676 -1.914 -4.614 1.00 95.88 125 ILE A C 1
ATOM 1013 O O . ILE A 1 125 ? -14.396 -2.243 -3.461 1.00 95.88 125 ILE A O 1
ATOM 1017 N N . VAL A 1 126 ? -14.557 -0.659 -5.043 1.00 97.19 126 VAL A N 1
ATOM 1018 C CA . VAL A 1 126 ? -14.192 0.455 -4.168 1.00 97.19 126 VAL A CA 1
ATOM 1019 C C . VAL A 1 126 ? -15.367 0.770 -3.250 1.00 97.19 126 VAL A C 1
ATOM 1021 O O . VAL A 1 126 ? -16.406 1.245 -3.704 1.00 97.19 126 VAL A O 1
ATOM 1024 N N . ILE A 1 127 ? -15.206 0.534 -1.952 1.00 96.75 127 ILE A N 1
ATOM 1025 C CA . ILE A 1 127 ? -16.219 0.867 -0.941 1.00 96.75 127 ILE A CA 1
ATOM 1026 C C . ILE A 1 127 ? -15.947 2.216 -0.272 1.00 96.75 127 ILE A C 1
ATOM 1028 O O . ILE A 1 127 ? -16.876 2.872 0.194 1.00 96.75 127 ILE A O 1
ATOM 1032 N N . ASP A 1 128 ? -14.689 2.663 -0.255 1.00 96.75 128 ASP A N 1
ATOM 1033 C CA . ASP A 1 128 ? -14.317 3.994 0.220 1.00 96.75 128 ASP A CA 1
ATOM 1034 C C . ASP A 1 128 ? -13.022 4.486 -0.451 1.00 96.75 128 ASP A C 1
ATOM 1036 O O . ASP A 1 128 ? -12.235 3.692 -0.969 1.00 96.75 128 ASP A O 1
ATOM 1040 N N . ALA A 1 129 ? -12.785 5.797 -0.453 1.00 96.19 129 ALA A N 1
ATOM 1041 C CA . ALA A 1 129 ? -11.590 6.403 -1.030 1.00 96.19 129 ALA A CA 1
ATOM 1042 C C . ALA A 1 129 ? -11.206 7.699 -0.311 1.00 96.19 129 ALA A C 1
ATOM 1044 O O . ALA A 1 129 ? -12.059 8.514 0.041 1.00 96.19 129 ALA A O 1
ATOM 1045 N N . PHE A 1 130 ? -9.901 7.932 -0.153 1.00 95.19 130 PHE A N 1
ATOM 1046 C CA . PHE A 1 130 ? -9.396 9.137 0.503 1.00 95.19 130 PHE A CA 1
ATOM 1047 C C . PHE A 1 130 ? -9.652 10.395 -0.334 1.00 95.19 130 PHE A C 1
ATOM 1049 O O . PHE A 1 130 ? -10.100 11.419 0.182 1.00 95.19 130 PHE A O 1
ATOM 1056 N N . LYS A 1 131 ? -9.398 10.318 -1.642 1.00 92.62 131 LYS A N 1
ATOM 1057 C CA . LYS A 1 131 ? -9.798 11.340 -2.610 1.00 92.62 131 LYS A CA 1
ATOM 1058 C C . LYS A 1 131 ? -10.931 10.841 -3.481 1.00 92.62 131 LYS A C 1
ATOM 1060 O O . LYS A 1 131 ? -10.959 9.668 -3.837 1.00 92.62 131 LYS A O 1
ATOM 1065 N N . HIS A 1 132 ? -11.778 11.776 -3.912 1.00 92.69 132 HIS A N 1
ATOM 1066 C CA . HIS A 1 132 ? -12.816 11.529 -4.916 1.00 92.69 132 HIS A CA 1
ATOM 1067 C C . HIS A 1 132 ? -13.805 10.420 -4.519 1.00 92.69 132 HIS A C 1
ATOM 1069 O O . HIS A 1 132 ? -14.305 9.698 -5.375 1.00 92.69 132 HIS A O 1
ATOM 1075 N N . ARG A 1 133 ? -14.111 10.303 -3.217 1.00 92.31 133 ARG A N 1
ATOM 1076 C CA . ARG A 1 133 ? -15.001 9.277 -2.650 1.00 92.31 133 ARG A CA 1
ATOM 1077 C C . ARG A 1 133 ? -16.308 9.110 -3.421 1.00 92.31 133 ARG A C 1
ATOM 1079 O O . ARG A 1 133 ? -16.630 8.004 -3.824 1.00 92.31 133 ARG A O 1
ATOM 1086 N N . GLU A 1 134 ? -17.018 10.208 -3.666 1.00 92.62 134 GLU A N 1
ATOM 1087 C CA . GLU A 1 134 ? -18.317 10.208 -4.357 1.00 92.62 134 GLU A CA 1
ATOM 1088 C C . GLU A 1 134 ? -18.242 9.685 -5.799 1.00 92.62 134 GLU A C 1
ATOM 1090 O O . GLU A 1 134 ? -19.231 9.195 -6.328 1.00 92.62 134 GLU A O 1
ATOM 1095 N N . GLN A 1 135 ? -17.074 9.791 -6.434 1.00 94.56 135 GLN A N 1
ATOM 1096 C CA . GLN A 1 135 ? -16.853 9.387 -7.824 1.00 94.56 135 GLN A CA 1
ATOM 1097 C C . GLN A 1 135 ? -16.353 7.943 -7.928 1.00 94.56 135 GLN A C 1
ATOM 1099 O O . GLN A 1 135 ? -16.585 7.286 -8.937 1.00 94.56 135 GLN A O 1
ATOM 1104 N N . LEU A 1 136 ? -15.629 7.469 -6.909 1.00 94.00 136 LEU A N 1
ATOM 1105 C CA . LEU A 1 136 ? -14.977 6.161 -6.917 1.00 94.00 136 LEU A CA 1
ATOM 1106 C C . LEU A 1 136 ? -15.790 5.086 -6.194 1.00 94.00 136 LEU A C 1
ATOM 1108 O O . LEU A 1 136 ? -15.692 3.922 -6.572 1.00 94.00 136 LEU A O 1
ATOM 1112 N N . ALA A 1 137 ? -16.587 5.431 -5.183 1.00 94.12 137 ALA A N 1
ATOM 1113 C CA . ALA A 1 137 ? -17.389 4.448 -4.461 1.00 94.12 137 ALA A CA 1
ATOM 1114 C C . ALA A 1 137 ? -18.357 3.710 -5.407 1.00 94.12 137 ALA A C 1
ATOM 1116 O O . ALA A 1 137 ? -19.051 4.323 -6.215 1.00 94.12 137 ALA A O 1
ATOM 1117 N N . GLY A 1 138 ? -18.385 2.382 -5.311 1.00 94.00 138 GLY A N 1
ATOM 1118 C CA . GLY A 1 138 ? -19.168 1.493 -6.171 1.00 94.00 138 GLY A CA 1
ATOM 1119 C C . GLY A 1 138 ? -18.506 1.146 -7.507 1.00 94.00 138 GLY A C 1
ATOM 1120 O O . GLY A 1 138 ? -19.015 0.285 -8.223 1.00 94.00 138 GLY A O 1
ATOM 1121 N N . THR A 1 139 ? -17.373 1.764 -7.852 1.00 94.81 139 THR A N 1
ATOM 1122 C CA . THR A 1 139 ? -16.629 1.411 -9.070 1.00 94.81 139 THR A CA 1
ATOM 1123 C C . THR A 1 139 ? -15.780 0.158 -8.862 1.00 94.81 139 THR A C 1
ATOM 1125 O O . THR A 1 139 ? -15.345 -0.147 -7.750 1.00 94.81 139 THR A O 1
ATOM 1128 N N . THR A 1 140 ? -15.526 -0.581 -9.940 1.00 92.25 140 THR A N 1
ATOM 1129 C CA . THR A 1 140 ? -14.639 -1.748 -9.916 1.00 92.25 140 THR A CA 1
ATOM 1130 C C . THR A 1 140 ? -13.196 -1.319 -10.167 1.00 92.25 140 THR A C 1
ATOM 1132 O O . THR A 1 140 ? -12.872 -0.770 -11.221 1.00 92.25 140 THR A O 1
ATOM 1135 N N . CYS A 1 141 ? -12.302 -1.633 -9.234 1.00 85.19 141 CYS A N 1
ATOM 1136 C CA . CYS A 1 141 ? -10.868 -1.658 -9.479 1.00 85.19 141 CYS A CA 1
ATOM 1137 C C . CYS A 1 141 ? -10.543 -2.908 -10.303 1.00 85.19 141 CYS A C 1
ATOM 1139 O O . CYS A 1 141 ? -10.493 -4.018 -9.775 1.00 85.19 141 CYS A O 1
ATOM 1141 N N . LEU A 1 142 ? -10.353 -2.733 -11.612 1.00 68.69 142 LEU A N 1
ATOM 1142 C CA . LEU A 1 142 ? -9.994 -3.830 -12.508 1.00 68.69 142 LEU A CA 1
ATOM 1143 C C . LEU A 1 142 ? -8.677 -4.471 -12.055 1.00 68.69 142 LEU A C 1
ATOM 1145 O O . LEU A 1 142 ? -7.633 -3.818 -12.031 1.00 68.69 142 LEU A O 1
ATOM 1149 N N . ALA A 1 143 ? -8.719 -5.765 -11.744 1.00 61.19 143 ALA A N 1
ATOM 1150 C CA . ALA A 1 143 ? -7.510 -6.565 -11.650 1.00 61.19 143 ALA A CA 1
ATOM 1151 C C . ALA A 1 143 ? -6.871 -6.636 -13.047 1.00 61.19 143 ALA A C 1
ATOM 1153 O O . ALA A 1 143 ? -7.550 -6.934 -14.033 1.00 61.19 143 ALA A O 1
ATOM 1154 N N . GLN A 1 144 ? -5.572 -6.344 -13.144 1.00 63.19 144 GLN A N 1
ATOM 1155 C CA . GLN A 1 144 ? -4.789 -6.366 -14.388 1.00 63.19 144 GLN A CA 1
ATOM 1156 C C . GLN A 1 144 ? -4.533 -7.814 -14.865 1.00 63.19 144 GLN A C 1
ATOM 1158 O O . GLN A 1 144 ? -3.400 -8.211 -15.115 1.00 63.19 144 GLN A O 1
ATOM 1163 N N . ASN A 1 145 ? -5.587 -8.626 -14.999 1.00 55.62 145 ASN A N 1
ATOM 1164 C CA . ASN A 1 145 ? -5.518 -10.079 -15.210 1.00 55.62 145 ASN A CA 1
ATOM 1165 C C . ASN A 1 145 ? -4.857 -10.503 -16.534 1.00 55.62 145 ASN A C 1
ATOM 1167 O O . ASN A 1 145 ? -4.593 -11.684 -16.722 1.00 55.62 145 ASN A O 1
ATOM 1171 N N . ASN A 1 146 ? -4.582 -9.562 -17.443 1.00 62.81 146 ASN A N 1
ATOM 1172 C CA . ASN A 1 146 ? -3.960 -9.832 -18.741 1.00 62.81 146 ASN A CA 1
ATOM 1173 C C . ASN A 1 146 ? -2.631 -9.089 -18.965 1.00 62.81 146 ASN A 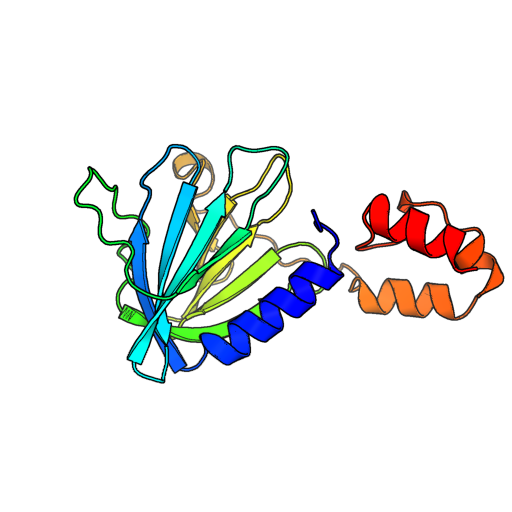C 1
ATOM 1175 O O . ASN A 1 146 ? -2.059 -9.172 -20.053 1.00 62.81 146 ASN A O 1
ATOM 1179 N N . GLN A 1 147 ? -2.132 -8.346 -17.973 1.00 77.81 147 GLN A N 1
ATOM 1180 C CA . GLN A 1 147 ? -0.803 -7.746 -18.066 1.00 77.81 147 GLN A CA 1
ATOM 1181 C C . GLN A 1 147 ? 0.267 -8.754 -17.643 1.00 77.81 147 GLN A C 1
ATOM 1183 O O . GLN A 1 147 ? 0.067 -9.572 -16.751 1.00 77.81 147 GLN A O 1
ATOM 1188 N N . LYS A 1 148 ? 1.435 -8.695 -18.286 1.00 84.88 148 LYS A N 1
ATOM 1189 C CA . LYS A 1 148 ? 2.621 -9.426 -17.820 1.00 84.88 148 LYS A CA 1
ATOM 1190 C C . LYS A 1 148 ? 3.194 -8.694 -16.611 1.00 84.88 148 LYS A C 1
ATOM 1192 O O . LYS A 1 148 ? 3.255 -7.466 -16.630 1.00 84.88 148 LYS A O 1
ATOM 1197 N N . SER A 1 149 ? 3.658 -9.418 -15.594 1.00 89.50 149 SER A N 1
ATOM 1198 C CA . SER A 1 149 ? 4.321 -8.782 -14.450 1.00 89.50 149 SER A CA 1
ATOM 1199 C C . SER A 1 149 ? 5.569 -8.014 -14.890 1.00 89.50 149 SER A C 1
ATOM 1201 O O . SER A 1 149 ? 6.233 -8.393 -15.859 1.00 89.50 149 SER A O 1
ATOM 1203 N N . ILE A 1 150 ? 5.904 -6.946 -14.168 1.00 90.31 150 ILE A N 1
ATOM 1204 C CA . ILE A 1 150 ? 7.104 -6.135 -14.410 1.00 90.31 150 ILE A CA 1
ATOM 1205 C C . ILE A 1 150 ? 8.352 -7.028 -14.423 1.00 90.31 150 ILE A C 1
ATOM 1207 O O . ILE A 1 150 ? 9.165 -6.937 -15.340 1.00 90.31 150 ILE A O 1
ATOM 1211 N N . ILE A 1 151 ? 8.458 -7.959 -13.470 1.00 89.25 151 ILE A N 1
ATOM 1212 C CA . ILE A 1 151 ? 9.581 -8.902 -13.383 1.00 89.25 151 ILE A CA 1
ATOM 1213 C C . ILE A 1 151 ? 9.659 -9.809 -14.614 1.00 89.25 151 ILE A C 1
ATOM 1215 O O . ILE A 1 151 ? 10.724 -9.920 -15.213 1.00 89.25 151 ILE A O 1
ATOM 1219 N N . HIS A 1 152 ? 8.544 -10.400 -15.053 1.00 89.06 152 HIS A N 1
ATOM 1220 C CA . HIS A 1 152 ? 8.541 -11.267 -16.235 1.00 89.06 152 HIS A CA 1
ATOM 1221 C C . HIS A 1 152 ? 8.889 -10.492 -17.516 1.00 89.06 152 HIS A C 1
ATOM 1223 O O . HIS A 1 152 ? 9.534 -11.019 -18.423 1.00 89.06 152 HIS A O 1
ATOM 1229 N N . GLN A 1 153 ? 8.456 -9.233 -17.629 1.00 89.62 153 GLN A N 1
ATOM 1230 C CA . GLN A 1 153 ? 8.839 -8.380 -18.756 1.00 89.62 153 GLN A CA 1
ATOM 1231 C C . GLN A 1 153 ? 10.349 -8.097 -18.760 1.00 89.62 153 GLN A C 1
ATOM 1233 O O . GLN A 1 153 ? 10.980 -8.195 -19.810 1.00 89.62 153 GLN A O 1
ATOM 1238 N N . LEU A 1 154 ? 10.939 -7.810 -17.597 1.00 88.75 154 LEU A N 1
ATOM 1239 C CA . LEU A 1 154 ? 12.380 -7.570 -17.470 1.00 88.75 154 LEU A CA 1
ATOM 1240 C C . LEU A 1 154 ? 13.208 -8.828 -17.714 1.00 88.75 154 LEU A C 1
ATOM 1242 O O . LEU A 1 154 ? 14.243 -8.746 -18.365 1.00 88.75 154 LEU A O 1
ATOM 1246 N N . GLU A 1 155 ? 12.745 -9.989 -17.254 1.00 88.75 155 GLU A N 1
ATOM 1247 C CA . GLU A 1 155 ? 13.405 -11.269 -17.522 1.00 88.75 155 GLU A CA 1
ATOM 1248 C C . GLU A 1 155 ? 13.455 -11.569 -19.027 1.00 88.75 155 GLU A C 1
ATOM 1250 O O . GLU A 1 155 ? 14.462 -12.037 -19.553 1.00 88.75 155 GLU A O 1
ATOM 1255 N N . ALA A 1 156 ? 12.384 -11.256 -19.761 1.00 88.25 156 ALA A N 1
ATOM 1256 C CA . ALA A 1 156 ? 12.384 -11.405 -21.211 1.00 88.25 156 ALA A CA 1
ATOM 1257 C C . ALA A 1 156 ? 13.410 -10.478 -21.888 1.00 88.25 156 ALA A C 1
ATOM 1259 O O . ALA A 1 156 ? 14.052 -10.890 -22.855 1.00 88.25 156 ALA A O 1
ATOM 1260 N N . LEU A 1 157 ? 13.587 -9.255 -21.376 1.00 86.56 157 LEU A N 1
ATOM 1261 C CA . LEU A 1 157 ? 14.578 -8.308 -21.892 1.00 86.56 157 LEU A CA 1
ATOM 1262 C C . LEU A 1 157 ? 16.013 -8.718 -21.534 1.00 86.56 157 LEU A C 1
ATOM 1264 O O . LEU A 1 157 ? 16.899 -8.605 -22.377 1.00 86.56 157 LEU A O 1
ATOM 1268 N N . SER A 1 158 ? 16.250 -9.249 -20.331 1.00 84.12 158 SER A N 1
ATOM 1269 C CA . SER A 1 158 ? 17.595 -9.626 -19.872 1.00 84.12 158 SER A CA 1
ATOM 1270 C C . SER A 1 158 ? 18.207 -10.783 -20.668 1.00 84.12 158 SER A C 1
ATOM 1272 O O . SER A 1 158 ? 19.429 -10.869 -20.788 1.00 84.12 158 SER A O 1
ATOM 1274 N N . ARG A 1 159 ? 17.379 -11.632 -21.294 1.00 88.31 159 ARG A N 1
ATOM 1275 C CA . ARG A 1 159 ? 17.827 -12.699 -22.211 1.00 88.31 159 ARG A CA 1
ATOM 1276 C C . ARG A 1 159 ? 18.550 -12.169 -23.453 1.00 88.31 159 ARG A C 1
ATOM 1278 O O . ARG A 1 159 ? 19.292 -12.918 -24.083 1.00 88.31 159 ARG A O 1
ATOM 1285 N N . ASN A 1 160 ? 18.351 -10.899 -23.810 1.00 87.06 160 ASN A N 1
ATOM 1286 C CA . ASN A 1 160 ? 19.082 -10.223 -24.875 1.00 87.06 160 ASN A CA 1
ATOM 1287 C C . ASN A 1 160 ? 19.820 -9.009 -24.303 1.00 87.06 160 ASN A C 1
ATOM 1289 O O . ASN A 1 160 ? 19.314 -7.891 -24.344 1.00 87.06 160 ASN A O 1
ATOM 1293 N N . HIS A 1 161 ? 21.042 -9.228 -23.816 1.00 81.50 161 HIS A N 1
ATOM 1294 C CA . HIS A 1 161 ? 21.862 -8.178 -23.209 1.00 81.50 161 HIS A CA 1
ATOM 1295 C C . HIS A 1 161 ? 22.026 -6.940 -24.110 1.00 81.50 161 HIS A C 1
ATOM 1297 O O . HIS A 1 161 ? 21.840 -5.816 -23.656 1.00 81.50 161 HIS A O 1
ATOM 1303 N N . ALA A 1 162 ? 22.314 -7.127 -25.404 1.00 83.75 162 ALA A N 1
ATOM 1304 C CA . ALA A 1 162 ? 22.461 -6.011 -26.341 1.00 83.75 162 ALA A CA 1
ATOM 1305 C C . ALA A 1 162 ? 21.148 -5.226 -26.512 1.00 83.75 162 ALA A C 1
ATOM 1307 O O . ALA A 1 162 ? 21.157 -3.998 -26.542 1.00 83.75 162 ALA A O 1
ATOM 1308 N N . GLY A 1 163 ? 20.016 -5.932 -26.577 1.00 82.06 163 GLY A N 1
ATOM 1309 C CA . GLY A 1 163 ? 18.688 -5.322 -26.647 1.00 82.06 163 GLY A CA 1
ATOM 1310 C C . GLY A 1 163 ? 18.282 -4.602 -25.360 1.00 82.06 163 GLY A C 1
ATOM 1311 O O . GLY A 1 163 ? 17.673 -3.541 -25.432 1.00 82.06 163 GLY A O 1
ATOM 1312 N N . PHE A 1 164 ? 18.652 -5.139 -24.196 1.00 83.75 164 PHE A N 1
ATOM 1313 C CA . PHE A 1 164 ? 18.422 -4.506 -22.898 1.00 83.75 164 PHE A CA 1
ATOM 1314 C C . PHE A 1 164 ? 19.213 -3.201 -22.762 1.00 83.75 164 PHE A C 1
ATOM 1316 O O . PHE A 1 164 ? 18.651 -2.184 -22.368 1.00 83.75 164 PHE A O 1
ATOM 1323 N N . MET A 1 165 ? 20.483 -3.201 -23.171 1.00 82.19 165 MET A N 1
ATOM 1324 C CA . MET A 1 165 ? 21.328 -2.004 -23.150 1.00 82.19 165 MET A CA 1
ATOM 1325 C C . MET A 1 165 ? 20.888 -0.932 -24.149 1.00 82.19 165 MET A C 1
ATOM 1327 O O . MET A 1 165 ? 21.019 0.259 -23.880 1.00 82.19 165 MET A O 1
ATOM 1331 N N . ALA A 1 166 ? 20.341 -1.344 -25.293 1.00 84.50 166 ALA A N 1
ATOM 1332 C CA . ALA A 1 166 ? 19.777 -0.433 -26.283 1.00 84.50 166 ALA A CA 1
ATOM 1333 C C . ALA A 1 166 ? 18.347 0.032 -25.941 1.00 84.50 166 ALA A C 1
ATOM 1335 O O . ALA A 1 166 ? 17.790 0.859 -26.667 1.00 84.50 166 ALA A O 1
ATOM 1336 N N . ALA A 1 167 ? 17.734 -0.498 -24.876 1.00 85.12 167 ALA A N 1
ATOM 1337 C CA . ALA A 1 167 ? 16.368 -0.161 -24.511 1.00 85.12 167 ALA A CA 1
ATOM 1338 C C . ALA A 1 167 ? 16.263 1.308 -24.082 1.00 85.12 167 ALA A C 1
ATOM 1340 O O . ALA A 1 167 ? 17.023 1.827 -23.259 1.00 85.12 167 ALA A O 1
ATOM 1341 N N . SER A 1 168 ? 15.262 1.985 -24.633 1.00 86.56 168 SER A N 1
ATOM 1342 C CA . SER A 1 168 ? 14.863 3.303 -24.156 1.00 86.56 168 SER A CA 1
ATOM 1343 C C . SER A 1 168 ? 14.176 3.196 -22.792 1.00 86.56 168 SER A C 1
ATOM 1345 O O . SER A 1 168 ? 13.627 2.154 -22.433 1.00 86.56 168 SER A O 1
ATOM 1347 N N . PHE A 1 169 ? 14.165 4.296 -22.038 1.00 84.69 169 PHE A N 1
ATOM 1348 C CA . PHE A 1 169 ? 13.507 4.375 -20.731 1.00 84.69 169 PHE A CA 1
ATOM 1349 C C . PHE A 1 169 ? 12.067 3.827 -20.738 1.00 84.69 169 PHE A C 1
ATOM 1351 O O . PHE A 1 169 ? 11.692 3.079 -19.839 1.00 84.69 169 PHE A O 1
ATOM 1358 N N . ASP A 1 170 ? 11.282 4.137 -21.773 1.00 85.25 170 ASP A N 1
ATOM 1359 C CA . ASP A 1 170 ? 9.873 3.730 -21.869 1.00 85.25 170 ASP A CA 1
ATOM 1360 C C . ASP A 1 170 ? 9.688 2.218 -22.110 1.00 85.25 170 ASP A C 1
ATOM 1362 O O . ASP A 1 170 ? 8.586 1.692 -21.961 1.00 85.25 170 ASP A O 1
ATOM 1366 N N . GLN A 1 171 ? 10.762 1.504 -22.462 1.00 86.88 171 GLN A N 1
ATOM 1367 C CA . GLN A 1 171 ? 10.772 0.053 -22.666 1.00 86.88 171 GLN A CA 1
ATOM 1368 C C . GLN A 1 171 ? 11.200 -0.724 -21.414 1.00 86.88 171 GLN A C 1
ATOM 1370 O O . GLN A 1 171 ? 11.181 -1.954 -21.434 1.00 86.88 171 GLN A O 1
ATOM 1375 N N . LEU A 1 172 ? 11.580 -0.034 -20.333 1.00 88.25 172 LEU A N 1
ATOM 1376 C CA . LEU A 1 172 ? 12.049 -0.639 -19.088 1.00 88.25 172 LEU A CA 1
ATOM 1377 C C . LEU A 1 172 ? 10.968 -0.523 -18.001 1.00 88.25 172 LEU A C 1
ATOM 1379 O O . LEU A 1 172 ? 10.893 0.483 -17.289 1.00 88.25 172 LEU A O 1
ATOM 1383 N N . PRO A 1 173 ? 10.098 -1.536 -17.848 1.00 88.31 173 PRO A N 1
ATOM 1384 C CA . PRO A 1 173 ? 8.988 -1.459 -16.910 1.00 88.31 173 PRO A CA 1
ATOM 1385 C C . PRO A 1 173 ? 9.489 -1.364 -15.465 1.00 88.31 173 PRO A C 1
ATOM 1387 O O . PRO A 1 173 ? 10.455 -2.012 -15.067 1.00 88.31 173 PRO A O 1
ATOM 1390 N N . GLY A 1 174 ? 8.824 -0.529 -14.666 1.00 86.94 174 GLY A N 1
ATOM 1391 C CA . GLY A 1 174 ? 9.165 -0.297 -13.260 1.00 86.94 174 GLY A CA 1
ATOM 1392 C C . GLY A 1 174 ? 10.350 0.647 -13.013 1.00 86.94 174 GLY A C 1
ATOM 1393 O O . GLY A 1 174 ? 10.545 1.076 -11.870 1.00 86.94 174 GLY A O 1
ATOM 1394 N N . PHE A 1 175 ? 11.103 1.028 -14.051 1.00 88.62 175 PHE A N 1
ATOM 1395 C CA . PHE A 1 175 ? 12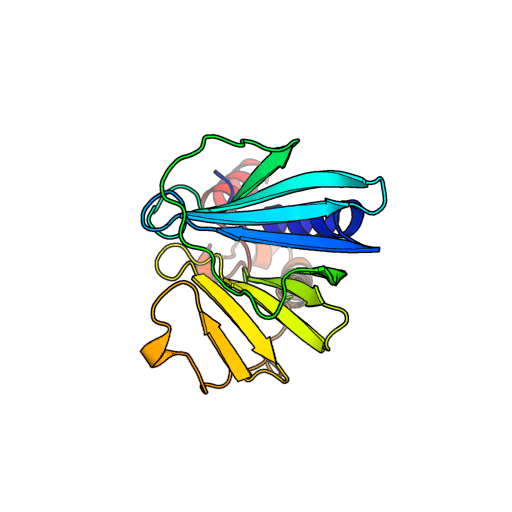.205 1.979 -13.925 1.00 88.62 175 PHE A CA 1
ATOM 1396 C C . PHE A 1 175 ? 11.684 3.406 -13.734 1.00 88.62 175 PHE A C 1
ATOM 1398 O O . PHE A 1 175 ? 10.665 3.816 -14.290 1.00 88.62 175 PHE A O 1
ATOM 1405 N N . ASP A 1 176 ? 12.421 4.195 -12.954 1.00 87.31 176 ASP A N 1
ATOM 1406 C CA . ASP A 1 176 ? 12.328 5.650 -13.003 1.00 87.31 176 ASP A CA 1
ATOM 1407 C C . ASP A 1 176 ? 13.558 6.231 -13.717 1.00 87.31 176 ASP A C 1
ATOM 1409 O O . ASP A 1 176 ? 14.528 5.531 -14.014 1.00 87.31 176 ASP A O 1
ATOM 1413 N N . ARG A 1 177 ? 13.516 7.531 -14.029 1.00 86.94 177 ARG A N 1
ATOM 1414 C CA . ARG A 1 177 ? 14.612 8.195 -14.751 1.00 86.94 177 ARG A CA 1
ATOM 1415 C C . ARG A 1 177 ? 15.942 8.143 -14.000 1.00 86.94 177 ARG A C 1
ATOM 1417 O O . ARG A 1 177 ? 16.981 8.231 -14.641 1.00 86.94 177 ARG A O 1
ATOM 1424 N N . ALA A 1 178 ? 15.915 8.065 -12.670 1.00 87.44 178 ALA A N 1
ATOM 1425 C CA . ALA A 1 178 ? 17.134 7.989 -11.876 1.00 87.44 178 ALA A CA 1
ATOM 1426 C C . ALA A 1 178 ? 17.755 6.593 -11.999 1.00 87.44 178 ALA A C 1
ATOM 1428 O O . ALA A 1 178 ? 18.934 6.489 -12.305 1.00 87.44 178 ALA A O 1
ATOM 1429 N N . LEU A 1 179 ? 16.945 5.538 -11.868 1.00 88.06 179 LEU A N 1
ATOM 1430 C CA . LEU A 1 179 ? 17.395 4.159 -12.039 1.00 88.06 179 LEU A CA 1
ATOM 1431 C C . LEU A 1 179 ? 17.885 3.884 -13.467 1.00 88.06 179 LEU A C 1
ATOM 1433 O O . LEU A 1 179 ? 18.865 3.176 -13.651 1.00 88.06 179 LEU A O 1
ATOM 1437 N N . TYR A 1 180 ? 17.240 4.475 -14.476 1.00 89.44 180 TYR A N 1
ATOM 1438 C CA . TYR A 1 180 ? 17.700 4.372 -15.862 1.00 89.44 180 TYR A CA 1
ATOM 1439 C C . TYR A 1 180 ? 19.066 5.029 -16.089 1.00 89.44 180 TYR A C 1
ATOM 1441 O O . TYR A 1 180 ? 19.907 4.470 -16.783 1.00 89.44 180 TYR A O 1
ATOM 1449 N N . ARG A 1 181 ? 19.309 6.200 -15.487 1.00 89.50 181 ARG A N 1
ATOM 1450 C CA . ARG A 1 181 ? 20.627 6.852 -15.551 1.00 89.50 181 ARG A CA 1
ATOM 1451 C C . ARG A 1 181 ? 21.693 6.010 -14.868 1.00 89.50 181 ARG A C 1
ATOM 1453 O O . ARG A 1 181 ? 22.731 5.774 -15.467 1.00 89.50 181 ARG A O 1
ATOM 1460 N N . GLU A 1 182 ? 21.392 5.502 -13.676 1.00 89.38 182 GLU A N 1
ATOM 1461 C CA . GLU A 1 182 ? 22.299 4.616 -12.945 1.00 89.38 182 GLU A CA 1
ATOM 1462 C C . GLU A 1 182 ? 22.631 3.353 -13.749 1.00 89.38 182 GLU A C 1
ATOM 1464 O O . GLU A 1 182 ? 23.770 2.897 -13.742 1.00 89.38 182 GLU A O 1
ATOM 1469 N N . LEU A 1 183 ? 21.648 2.796 -14.468 1.00 87.12 183 LEU A N 1
ATOM 1470 C CA . LEU A 1 183 ? 21.867 1.649 -15.343 1.00 87.12 183 LEU A CA 1
ATOM 1471 C C . LEU A 1 183 ? 22.894 1.971 -16.436 1.00 87.12 183 LEU A C 1
ATOM 1473 O O . LEU A 1 183 ? 23.822 1.195 -16.610 1.00 87.12 183 LEU A O 1
ATOM 1477 N N . ILE A 1 184 ? 22.741 3.106 -17.127 1.00 86.94 184 ILE A N 1
ATOM 1478 C CA . ILE A 1 184 ? 23.665 3.542 -18.188 1.00 86.94 184 ILE A CA 1
ATOM 1479 C C . ILE A 1 184 ? 25.060 3.847 -17.628 1.00 86.94 184 ILE A C 1
ATOM 1481 O O . ILE A 1 184 ? 26.057 3.573 -18.283 1.00 86.94 184 ILE A O 1
ATOM 1485 N N . GLU A 1 185 ? 25.147 4.434 -16.434 1.00 88.69 185 GLU A N 1
ATOM 1486 C CA . GLU A 1 185 ? 26.428 4.807 -15.820 1.00 88.69 185 GLU A CA 1
ATOM 1487 C C . GLU A 1 185 ? 27.246 3.595 -15.344 1.00 88.69 185 GLU A C 1
ATOM 1489 O O . GLU A 1 185 ? 28.470 3.684 -15.247 1.00 88.69 185 GLU A O 1
ATOM 1494 N N . ARG A 1 186 ? 26.594 2.466 -15.038 1.00 82.88 186 ARG A N 1
ATOM 1495 C CA . ARG A 1 186 ? 27.243 1.248 -14.516 1.00 82.88 186 ARG A CA 1
ATOM 1496 C C . ARG A 1 186 ? 27.614 0.212 -15.577 1.00 82.88 186 ARG A C 1
ATOM 1498 O O . ARG A 1 186 ? 28.168 -0.828 -15.218 1.00 82.88 186 ARG A O 1
ATOM 1505 N N . THR A 1 187 ? 27.282 0.464 -16.836 1.00 70.25 187 THR A N 1
ATOM 1506 C CA . THR A 1 187 ? 27.476 -0.450 -17.975 1.00 70.25 187 THR A CA 1
ATOM 1507 C C . THR A 1 187 ? 28.552 0.048 -18.912 1.00 70.25 187 THR A C 1
ATOM 1509 O O . THR A 1 187 ? 29.396 -0.783 -19.312 1.00 70.25 187 THR A O 1
#

Sequence (187 aa):
MHRNYFTLYHAAMELDEKLRDGYIFELCSRNKNELTISFITSEGTHFQLIVITGSQSFNLYTSEGLNRKKRNTAKLFRSIEEDGVTGVEMSPFDREIKIHLESGTTLLLQLFTARTNVLLLRDSIVIDAFKHREQLAGTTCLAQNNQKSIIHQLEALSRNHAGFMAASFDQLPGFDRALYRELIERT

Radius of gyration: 17.83 Å; Cα contacts (8 Å, |Δi|>4): 352; chains: 1; bounding box: 47×32×47 Å

Nearest PDB structures (foldseek):
  6pon-assembly1_A  TM=7.749E-01  e=9.371E-07  Streptococcus pneumoniae
  6pon-assembly1_B-2  TM=7.415E-01  e=1.711E-06  Streptococcus pneumoniae
  3h3h-assembly1_B  TM=6.733E-01  e=8.208E-01  Burkholderia thailandensis E264
  3h3h-assembly1_A  TM=6.363E-01  e=1.343E+00  Burkholderia thailandensis E264
  6vyc-assembly1_A  TM=2.954E-01  e=5.911E-01  Homo sapiens

Secondary structure (DSSP, 8-state):
---SHHHHHHHHHHHHHHHTT-EEEEEEESSTTEEEEEEE-TTS-EEEEEEE-S-SS--EEEEES-----S--EEE-GGGTT-BEEEEEE-SSSSEEEEEETTSEEEEEE--TTT-EEEEEETTEEEEESSSHHHHTT-B----TTSPPHHHHHHHHHTSHHHHHT--GGGSTT--HHHHHHHHHT-

Solvent-accessible surface area (backbone atoms only — not comparable to full-atom values): 10257 Å² total; per-residue (Å²): 120,89,79,26,37,63,61,49,41,52,49,23,50,57,45,20,75,54,37,36,70,10,26,31,62,44,37,37,31,75,49,93,49,32,41,38,40,31,32,34,26,62,88,69,46,45,36,30,44,37,38,34,39,74,44,88,72,61,48,74,50,75,45,79,48,79,86,82,67,97,60,86,56,51,78,41,73,72,92,47,47,69,33,35,25,75,33,40,42,50,47,60,72,54,62,31,40,36,38,36,32,70,87,61,34,31,44,37,37,38,66,43,61,94,64,28,40,43,34,33,29,44,93,48,26,23,71,40,38,76,62,63,35,90,77,42,43,77,38,71,58,79,75,70,85,83,62,73,36,36,67,62,54,49,54,62,38,60,78,37,59,71,59,46,72,67,50,53,74,93,73,43,70,52,61,35,78,64,59,50,49,53,52,64,75,75,109

Mean predicted aligned error: 5.78 Å

=== Feature glossary ===
Annotated list of the representations used here:

Nearest PDB structures. The Foldseek neighbor list gives the closest experimentally determined structures in the PDB, ranked by structural alignment. TM-score near 1 means near-identical fold; near 0.3 means only rough topology match. This is how one finds what a novel AlphaFold prediction most resembles in the solved-structure universe.

Foldseek 3Di. Foldseek's 3Di representation compresses backbone geometry into a per-residue letter drawn from a learned twenty-state alphabet. It captures the tertiary interaction pattern around each residue — which residues are packed against it in space, regardless of where they are in sequence.

Radius of gyration, Cα 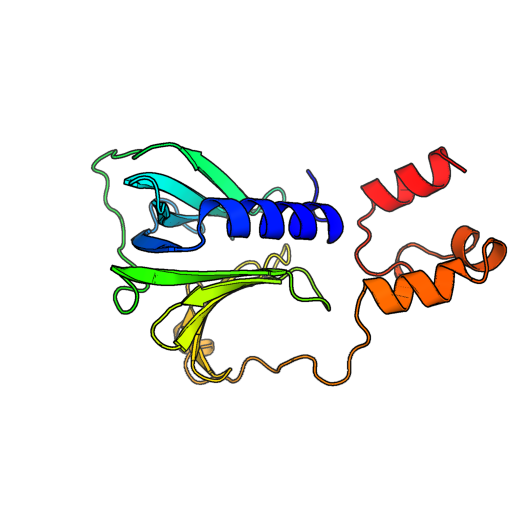contacts, bounding box. Radius of gyration (Rg) is the root-mean-square distance of Cα atoms from their centroid — a single number for overall size and compactness. A globular domain of N residues has Rg ≈ 2.2·N^0.38 Å; an extended or disordered chain has a much larger Rg. The Cα contact count is the number of residue pairs whose Cα atoms are within 8 Å and are more than four positions apart in sequence — a standard proxy for tertiary packing density. The bounding box is the smallest axis-aligned box enclosing all Cα atoms.

InterPro / GO / CATH / organism. The annotation block draws on four external resources. InterPro: which protein families and domains the sequence belongs to. GO: standardized terms for what the protein does, what process it participates in, and where in the cell it acts. CATH: which structural fold it has in the CATH hierarchy. Organism: the species of origin.

mmCIF coordinates. The mmCIF block holds the 3D Cartesian coordinates of each backbone atom (N, Cα, C, O) in ångströms. mmCIF is the PDB's canonical archive format — a tagged-loop text representation of the atomic model.

pLDDT. pLDDT is the predicted lDDT-Cα score: AlphaFold's confidence that the local environment of each residue (all inter-atomic distances within 15 Å) is correctly placed. It is a per-residue number between 0 and 100, with higher meaning more reliable.

Backbone torsions (φ/ψ). φ (phi) and ψ (psi) are the two rotatable backbone dihedrals per residue: φ is the C(i-1)–N–Cα–C torsion, ψ is the N–Cα–C–N(i+1) torsion, both in degrees on (−180°, 180°]. α-helical residues cluster near (−60°, −45°); β-strand residues near (−120°, +130°). A Ramachandran plot is simply a scatter of (φ, ψ) for every residue.

B-factor. For experimental (PDB) structures, the B-factor (temperature factor) quantifies the positional spread of each atom in the crystal — a combination of thermal vibration and static disorder — in units of Å². High B-factors mark flexible loops or poorly resolved regions; low B-factors mark the rigid, well-ordered core.

Secondary structure (3-state, P-SEA). SS3 is a coarse helix/strand/coil call (letters a/b/c) made by the P-SEA algorithm from inter-Cα distances and dihedrals. It is less detailed than DSSP but needs only Cα positions.

Predicted aligned error. Predicted aligned error is AlphaFold's pairwise confidence. Unlike pLDDT (per-residue), PAE is per-residue-pair and captures whether two parts of the structure are correctly placed relative to each other. Units are ångströms of expected positional error.

Solvent-accessible surface area. Solvent-accessible surface area (SASA) is the area in Å² traced out by the centre of a 1.4 Å probe sphere (a water molecule) rolled over the protein's van der Waals surface (Shrake–Rupley / Lee–Richards construction). Buried residues have near-zero SASA; fully exposed residues can exceed 200 Å². The total SASA scales roughly with the number of surface residues.

Secondary structure (8-state, DSSP). The SS8 string is DSSP's per-residue secondary-structure call. α-helix (H) means an i→i+4 H-bond ladder; β-strand (E) means the residue participates in a β-sheet; 3₁₀ (G) and π (I) are tighter and wider helices; T/S are turns/bends; '-' is loop.

Rendered structure images. Structure images are PyMOL renders from six orthogonal camera directions. Cartoon representation draws helices as coils and strands as arrows; sticks shows the backbone as bonds; surface shows the solvent-excluded envelope. Rainbow coloring maps sequence position to hue (blue→red, N→C); chain coloring assigns a distinct color per polypeptide.

Sequence. The amino-acid sequence is the protein's primary structure: the linear order of residues from the N-terminus to the C-terminus, written in one-letter code. Everything else here — the 3D coordinates, the secondary structure, the domain annotations — is ultimately a consequence of this string.

Contact-map, Ramachandran, and PAE plots. Three diagnostic plots accompany the record. The Cα contact map visualizes the tertiary structure as a 2D adjacency matrix (8 Å cutoff, sequence-local contacts suppressed). The Ramachandran plot shows the distribution of backbone (φ, ψ) torsions, with points in the α and β basins reflecting secondary structure content. The PAE plot shows AlphaFold's inter-residue confidence as a color matrix.